Protein AF-A0A3P7DUE0-F1 (afdb_monomer)

Nearest PDB structures (foldseek):
  8j1r-assembly1_A  TM=7.535E-01  e=8.123E-04  Saccharomyces cerevisiae

Structure (mmCIF, N/CA/C/O backbone):
data_AF-A0A3P7DUE0-F1
#
_entry.id   AF-A0A3P7DUE0-F1
#
loop_
_atom_site.group_PDB
_atom_site.id
_atom_site.type_symbol
_atom_site.label_atom_id
_atom_site.label_alt_id
_atom_site.label_comp_id
_atom_site.label_asym_id
_atom_site.label_entity_id
_atom_site.label_seq_id
_atom_site.pdbx_PDB_ins_code
_atom_site.Cartn_x
_atom_site.Cartn_y
_atom_site.Cartn_z
_atom_site.occupancy
_atom_site.B_iso_or_equiv
_atom_site.auth_seq_id
_atom_site.auth_comp_id
_atom_site.auth_asym_id
_atom_site.auth_atom_id
_atom_site.pdbx_PDB_model_num
ATOM 1 N N . MET A 1 1 ? 13.911 27.994 -0.078 1.00 33.75 1 MET A N 1
ATOM 2 C CA . MET A 1 1 ? 14.351 27.547 -1.415 1.00 33.75 1 MET A CA 1
ATOM 3 C C . MET A 1 1 ? 15.022 26.194 -1.259 1.00 33.75 1 MET A C 1
ATOM 5 O O . MET A 1 1 ? 16.045 26.137 -0.591 1.00 33.75 1 MET A O 1
ATOM 9 N N . GLY A 1 2 ? 14.416 25.117 -1.766 1.00 38.22 2 GLY A N 1
ATOM 10 C CA . GLY A 1 2 ? 15.037 23.787 -1.749 1.00 38.22 2 GLY A CA 1
ATOM 11 C C . GLY A 1 2 ? 16.210 23.740 -2.726 1.00 38.22 2 GLY A C 1
ATOM 12 O O . GLY A 1 2 ? 16.145 24.374 -3.779 1.00 38.22 2 GLY A O 1
ATOM 13 N N . GLU A 1 3 ? 17.282 23.033 -2.374 1.00 36.31 3 GLU A N 1
ATOM 14 C CA . GLU A 1 3 ? 18.567 23.031 -3.096 1.00 36.31 3 GLU A CA 1
ATOM 15 C C . GLU A 1 3 ? 18.449 22.723 -4.600 1.00 36.31 3 GLU A C 1
ATOM 17 O O . GLU A 1 3 ? 19.252 23.222 -5.383 1.00 36.31 3 GLU A O 1
ATOM 22 N N . ALA A 1 4 ? 17.399 22.021 -5.037 1.00 37.59 4 ALA A N 1
ATOM 23 C CA . ALA A 1 4 ? 17.140 21.757 -6.453 1.00 37.59 4 ALA A CA 1
ATOM 24 C C . ALA A 1 4 ? 16.831 23.025 -7.284 1.00 37.59 4 ALA A C 1
ATOM 26 O O . ALA A 1 4 ? 17.179 23.095 -8.460 1.00 37.59 4 ALA A O 1
ATOM 27 N N . GLY A 1 5 ? 16.221 24.055 -6.685 1.00 30.44 5 GLY A N 1
ATOM 28 C CA . GLY A 1 5 ? 15.819 25.275 -7.399 1.00 30.44 5 GLY A CA 1
ATOM 29 C C . GLY A 1 5 ? 16.975 26.218 -7.751 1.00 30.44 5 GLY A C 1
ATOM 30 O O . GLY A 1 5 ? 16.818 27.086 -8.605 1.00 30.44 5 GLY A O 1
ATOM 31 N N . ARG A 1 6 ? 18.153 26.050 -7.132 1.00 33.41 6 ARG A N 1
ATOM 32 C CA . ARG A 1 6 ? 19.322 26.912 -7.386 1.00 33.41 6 ARG A CA 1
ATOM 33 C C . ARG A 1 6 ? 19.961 26.703 -8.760 1.00 33.41 6 ARG A C 1
ATOM 35 O O . ARG A 1 6 ? 20.725 27.558 -9.188 1.00 33.41 6 ARG A O 1
ATOM 42 N N . LEU A 1 7 ? 19.666 25.605 -9.455 1.00 40.84 7 LEU A N 1
ATOM 43 C CA . LEU A 1 7 ? 20.362 25.274 -10.702 1.00 40.84 7 LEU A CA 1
ATOM 44 C C . LEU A 1 7 ? 19.735 25.868 -11.967 1.00 40.84 7 LEU A C 1
ATOM 46 O O . LEU A 1 7 ? 20.442 25.999 -12.961 1.00 40.84 7 LEU A O 1
ATOM 50 N N . ILE A 1 8 ? 18.460 26.263 -11.951 1.00 36.09 8 ILE A N 1
ATOM 51 C CA . ILE A 1 8 ? 17.804 26.757 -13.177 1.00 36.09 8 ILE A CA 1
ATOM 52 C C . ILE A 1 8 ? 17.936 28.286 -13.325 1.00 36.09 8 ILE A C 1
ATOM 54 O O . ILE A 1 8 ? 17.913 28.798 -14.438 1.00 36.09 8 ILE A O 1
ATOM 58 N N . GLY A 1 9 ? 18.141 29.028 -12.231 1.00 29.23 9 GLY A N 1
ATOM 59 C CA . GLY A 1 9 ? 18.075 30.495 -12.259 1.00 29.23 9 GLY A CA 1
ATOM 60 C C . GLY A 1 9 ? 19.303 31.241 -12.802 1.00 29.23 9 GLY A C 1
ATOM 61 O O . GLY A 1 9 ? 19.139 32.331 -13.338 1.00 29.23 9 GLY A O 1
ATOM 62 N N . ASP A 1 10 ? 20.521 30.700 -12.682 1.00 30.95 10 ASP A N 1
ATOM 63 C CA . ASP A 1 10 ? 21.711 31.576 -12.611 1.00 30.95 10 ASP A CA 1
ATOM 64 C C . ASP A 1 10 ? 22.717 31.494 -13.771 1.00 30.95 10 ASP A C 1
ATOM 66 O O . ASP A 1 10 ? 23.828 32.018 -13.682 1.00 30.95 10 ASP A O 1
ATOM 70 N N . ARG A 1 11 ? 22.358 30.900 -14.915 1.00 34.34 11 ARG A N 1
ATOM 71 C CA . ARG A 1 11 ? 23.182 31.022 -16.134 1.00 34.34 11 ARG A CA 1
ATOM 72 C C . ARG A 1 11 ? 22.415 31.702 -17.252 1.00 34.34 11 ARG A C 1
ATOM 74 O O . ARG A 1 11 ? 21.994 31.084 -18.222 1.00 34.34 11 ARG A O 1
ATOM 81 N N . GLY A 1 12 ? 22.286 33.016 -17.080 1.00 27.75 12 GLY A N 1
ATOM 82 C CA . GLY A 1 12 ? 21.836 33.948 -18.100 1.00 27.75 12 GLY A CA 1
ATOM 83 C C . GLY A 1 12 ? 22.532 33.706 -19.440 1.00 27.75 12 GLY A C 1
ATOM 84 O O . GLY A 1 12 ? 23.760 33.662 -19.544 1.00 27.75 12 GLY A O 1
ATOM 85 N N . LEU A 1 13 ? 21.689 33.554 -20.454 1.00 29.81 13 LEU A N 1
ATOM 86 C CA . LEU A 1 13 ? 21.982 33.450 -21.874 1.00 29.81 13 LEU A CA 1
ATOM 87 C C . LEU A 1 13 ? 22.810 34.657 -22.335 1.00 29.81 13 LEU A C 1
ATOM 89 O O . LEU A 1 13 ? 22.270 35.673 -22.769 1.00 29.81 13 LEU A O 1
ATOM 93 N N . ARG A 1 14 ? 24.138 34.579 -22.249 1.00 26.20 14 ARG A N 1
ATOM 94 C CA . ARG A 1 14 ? 25.005 35.569 -22.892 1.00 26.20 14 ARG A CA 1
ATOM 95 C C . ARG A 1 14 ? 25.252 35.125 -24.331 1.00 26.20 14 ARG A C 1
ATOM 97 O O . ARG A 1 14 ? 26.209 34.416 -24.625 1.00 26.20 14 ARG A O 1
ATOM 104 N N . ALA A 1 15 ? 24.333 35.514 -25.210 1.00 25.45 15 ALA A N 1
ATOM 105 C CA . ALA A 1 15 ? 24.471 35.378 -26.653 1.00 25.45 15 ALA A CA 1
ATOM 106 C C . ALA A 1 15 ? 25.638 36.256 -27.133 1.00 25.45 15 ALA A C 1
ATOM 108 O O . ALA A 1 15 ? 25.499 37.470 -27.258 1.00 25.45 15 ALA A O 1
ATOM 109 N N . SER A 1 16 ? 26.799 35.648 -27.371 1.00 28.19 16 SER A N 1
ATOM 110 C CA . SER A 1 16 ? 27.904 36.306 -28.068 1.00 28.19 16 SER A CA 1
ATOM 111 C C . SER A 1 16 ? 27.926 35.851 -29.519 1.00 28.19 16 SER A C 1
ATOM 113 O O . SER A 1 16 ? 28.087 3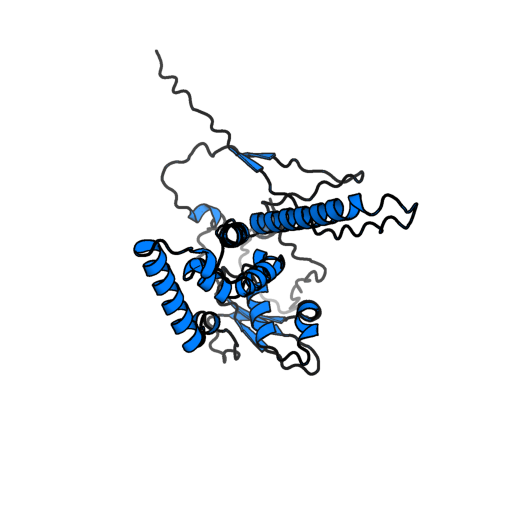4.675 -29.835 1.00 28.19 16 SER A O 1
ATOM 115 N N . THR A 1 17 ? 27.740 36.837 -30.381 1.00 24.73 17 THR A N 1
ATOM 116 C CA . THR A 1 17 ? 27.847 36.818 -31.834 1.00 24.73 17 THR A CA 1
ATOM 117 C C . THR A 1 17 ? 29.173 36.231 -32.332 1.00 24.73 17 THR A C 1
ATOM 119 O O . THR A 1 17 ? 30.245 36.587 -31.844 1.00 24.73 17 THR A O 1
ATOM 122 N N . SER A 1 18 ? 29.075 35.381 -33.356 1.00 24.58 18 SER A N 1
ATOM 123 C CA . SER A 1 18 ? 30.108 34.994 -34.338 1.00 24.58 18 SER A CA 1
ATOM 124 C C . SER A 1 18 ? 30.883 36.211 -34.898 1.00 24.58 18 SER A C 1
ATOM 126 O O . SER A 1 18 ? 30.394 37.327 -34.716 1.00 24.58 18 SER A O 1
ATOM 128 N N . PRO A 1 19 ? 31.983 36.081 -35.685 1.00 31.56 19 PRO A N 1
ATOM 129 C CA . PRO A 1 19 ? 32.617 34.875 -36.251 1.00 31.56 19 PRO A CA 1
ATOM 130 C C . PRO A 1 19 ? 34.169 34.861 -36.160 1.00 31.56 19 PRO A C 1
ATOM 132 O O . PRO A 1 19 ? 34.797 35.912 -36.174 1.00 31.56 19 PRO A O 1
ATOM 135 N N . SER A 1 20 ? 34.818 33.686 -36.157 1.00 28.28 20 SER A N 1
ATOM 136 C CA . SER A 1 20 ? 36.116 33.425 -36.839 1.00 28.28 20 SER A CA 1
ATOM 137 C C . SER A 1 20 ? 36.757 32.093 -36.413 1.00 28.28 20 SER A C 1
ATOM 139 O O . SER A 1 20 ? 37.257 31.918 -35.312 1.00 28.28 20 SER A O 1
ATOM 141 N N . ASN A 1 21 ? 36.722 31.138 -37.340 1.00 25.67 21 ASN A N 1
ATOM 142 C CA . ASN A 1 21 ? 37.854 30.332 -37.798 1.00 25.67 21 ASN A CA 1
ATOM 143 C C . ASN A 1 21 ? 39.040 30.113 -36.825 1.00 25.67 21 ASN A C 1
ATOM 145 O O . ASN A 1 21 ? 40.023 30.844 -36.890 1.00 25.67 21 ASN A O 1
ATOM 149 N N . ASN A 1 22 ? 39.031 29.032 -36.035 1.00 29.84 22 ASN A N 1
ATOM 150 C CA . ASN A 1 22 ? 40.225 28.187 -35.934 1.00 29.84 22 ASN A CA 1
ATOM 151 C C . ASN A 1 22 ? 39.934 26.803 -35.346 1.00 29.84 22 ASN A C 1
ATOM 153 O O . ASN A 1 22 ? 39.295 26.640 -34.310 1.00 29.84 22 ASN A O 1
ATOM 157 N N . LYS A 1 23 ? 40.447 25.796 -36.047 1.00 28.09 23 LYS A N 1
ATOM 158 C CA . LYS A 1 23 ? 40.518 24.400 -35.627 1.00 28.09 23 LYS A CA 1
ATOM 159 C C . LYS A 1 23 ? 41.489 24.299 -34.448 1.00 28.09 23 LYS A C 1
ATOM 161 O O . LYS A 1 23 ? 42.655 24.598 -34.654 1.00 28.09 23 LYS A O 1
ATOM 166 N N . GLN A 1 24 ? 41.039 23.843 -33.280 1.00 31.14 24 GLN A N 1
ATOM 167 C CA . GLN A 1 24 ? 41.741 22.917 -32.367 1.00 31.14 24 GLN A CA 1
ATOM 168 C C . GLN A 1 24 ? 41.043 22.883 -30.996 1.00 31.14 24 GLN A C 1
ATOM 170 O O . GLN A 1 24 ? 40.519 23.882 -30.525 1.00 31.14 24 GLN A O 1
ATOM 175 N N . ASN A 1 25 ? 41.059 21.702 -30.376 1.00 29.08 25 ASN A N 1
ATOM 176 C CA . ASN A 1 25 ? 40.473 21.342 -29.082 1.00 29.08 25 ASN A CA 1
ATOM 177 C C . ASN A 1 25 ? 38.942 21.260 -29.000 1.00 29.08 25 ASN A C 1
ATOM 179 O O . ASN A 1 25 ? 38.261 22.118 -28.448 1.00 29.08 25 ASN A O 1
ATOM 183 N N . ARG A 1 26 ? 38.424 20.077 -29.369 1.00 36.66 26 ARG A N 1
ATOM 184 C CA . ARG A 1 26 ? 37.282 19.457 -28.674 1.00 36.66 26 ARG A CA 1
ATOM 185 C C . ARG A 1 26 ? 37.689 19.138 -27.226 1.00 36.66 26 ARG A C 1
ATOM 187 O O . ARG A 1 26 ? 37.791 17.981 -26.838 1.00 36.66 26 ARG A O 1
ATOM 194 N N . GLY A 1 27 ? 37.947 20.169 -26.427 1.00 33.62 27 GLY A N 1
ATOM 195 C CA . GLY A 1 27 ? 37.876 20.073 -24.977 1.00 33.62 27 GLY A CA 1
ATOM 196 C C . GLY A 1 27 ? 36.401 20.012 -24.625 1.00 33.62 27 GLY A C 1
ATOM 197 O O . GLY A 1 27 ? 35.811 21.026 -24.263 1.00 33.62 27 GLY A O 1
ATOM 198 N N . GLY A 1 28 ? 35.777 18.851 -24.841 1.00 40.31 28 GLY A N 1
ATOM 199 C CA . GLY A 1 28 ? 34.466 18.592 -24.273 1.00 40.31 28 GLY A CA 1
ATOM 200 C C . GLY A 1 28 ? 34.618 18.819 -22.782 1.00 40.31 28 GLY A C 1
ATOM 201 O O . GLY A 1 28 ? 35.413 18.132 -22.145 1.00 40.31 28 GLY A O 1
ATOM 202 N N . VAL A 1 29 ? 33.943 19.839 -22.257 1.00 52.03 29 VAL A N 1
ATOM 203 C CA . VAL A 1 29 ? 33.783 20.026 -20.821 1.00 52.03 29 VAL A CA 1
ATOM 204 C C . VAL A 1 29 ? 33.100 18.751 -20.356 1.00 52.03 29 VAL A C 1
ATOM 206 O O . VAL A 1 29 ? 31.886 18.609 -20.489 1.00 52.03 29 VAL A O 1
ATOM 209 N N . SER A 1 30 ? 33.905 17.774 -19.937 1.00 49.97 30 SER A N 1
ATOM 210 C CA . SER A 1 30 ? 33.431 16.582 -19.266 1.00 49.97 30 SER A CA 1
ATOM 211 C C . SER A 1 30 ? 32.763 17.125 -18.030 1.00 49.97 30 SER A C 1
ATOM 213 O O . SER A 1 30 ? 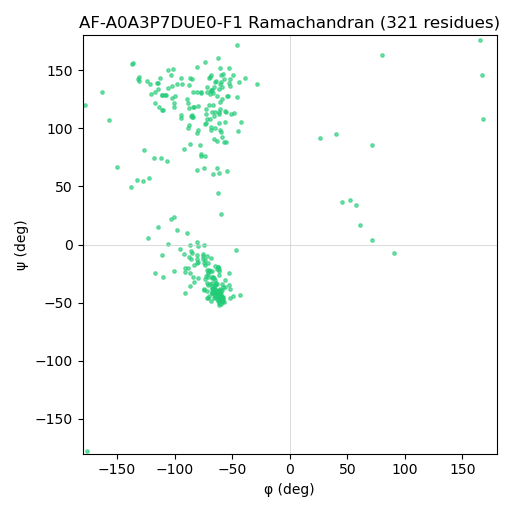33.420 17.574 -17.097 1.00 49.97 30 SER A O 1
ATOM 215 N N . ARG A 1 31 ? 31.444 17.237 -18.098 1.00 58.88 31 ARG A N 1
ATOM 216 C CA . ARG A 1 31 ? 30.610 17.587 -16.971 1.00 58.88 31 ARG A CA 1
ATOM 217 C C . ARG A 1 31 ? 30.875 16.481 -15.960 1.00 58.88 31 ARG A C 1
ATOM 219 O O . ARG A 1 31 ? 30.372 15.380 -16.138 1.00 58.88 31 ARG A O 1
ATOM 226 N N . ASN A 1 32 ? 31.770 16.737 -15.006 1.00 55.62 32 ASN A N 1
ATOM 227 C CA . ASN A 1 32 ? 32.039 15.836 -13.900 1.00 55.62 32 ASN A CA 1
ATOM 228 C C . ASN A 1 32 ? 30.696 15.607 -13.214 1.00 55.62 32 ASN A C 1
ATOM 230 O O . ASN A 1 32 ? 30.135 16.522 -12.611 1.00 55.62 32 ASN A O 1
ATOM 234 N N . TRP A 1 33 ? 30.132 14.425 -13.425 1.00 59.03 33 TRP A N 1
ATOM 235 C CA . TRP A 1 33 ? 29.015 13.959 -12.634 1.00 59.03 33 TRP A CA 1
ATOM 236 C C . TRP A 1 33 ? 29.578 13.685 -11.245 1.00 59.03 33 TRP A C 1
ATOM 238 O O . TRP A 1 33 ? 30.654 13.104 -11.112 1.00 59.03 33 TRP A O 1
ATOM 248 N N . ASP A 1 34 ? 28.917 14.225 -10.232 1.00 64.12 34 ASP A N 1
ATOM 249 C CA . ASP A 1 34 ? 29.260 13.924 -8.853 1.00 64.12 34 ASP A CA 1
ATOM 250 C C . ASP A 1 34 ? 28.614 12.580 -8.511 1.00 64.12 34 ASP A C 1
ATOM 252 O O . ASP A 1 34 ? 27.420 12.524 -8.215 1.00 64.12 34 ASP A O 1
ATOM 256 N N . ASP A 1 35 ? 29.386 11.498 -8.634 1.00 61.75 35 ASP A N 1
ATOM 257 C CA . ASP A 1 35 ? 28.933 10.134 -8.325 1.00 61.75 35 ASP A CA 1
ATOM 258 C C . ASP A 1 35 ? 28.550 9.980 -6.838 1.00 61.75 35 ASP A C 1
ATOM 260 O O . ASP A 1 35 ? 27.789 9.081 -6.484 1.00 61.75 35 ASP A O 1
ATOM 264 N N . GLU A 1 36 ? 29.017 10.886 -5.967 1.00 62.00 36 GLU A N 1
ATOM 265 C CA . GLU A 1 36 ? 28.672 10.930 -4.540 1.00 62.00 36 GLU A CA 1
ATOM 266 C C . GLU A 1 36 ? 27.365 11.708 -4.273 1.00 62.00 36 GLU A C 1
ATOM 268 O O . GLU A 1 36 ? 26.876 11.750 -3.136 1.00 62.00 36 GLU A O 1
ATOM 273 N N . PHE A 1 37 ? 26.755 12.331 -5.291 1.00 68.38 37 PHE A N 1
ATOM 274 C CA . PHE A 1 37 ? 25.542 13.122 -5.100 1.00 68.38 37 PHE A CA 1
ATOM 275 C C . PHE A 1 37 ? 24.312 12.235 -4.864 1.00 68.38 37 PHE A C 1
ATOM 277 O O . PHE A 1 37 ? 23.707 11.679 -5.783 1.00 68.38 37 PHE A O 1
ATOM 284 N N . VAL A 1 38 ? 23.874 12.158 -3.607 1.00 60.50 38 VAL A N 1
ATOM 285 C CA . VAL A 1 38 ? 22.655 11.436 -3.226 1.00 60.50 38 VAL A CA 1
ATOM 286 C C . VAL A 1 38 ? 21.427 12.332 -3.402 1.00 60.50 38 VAL A C 1
ATOM 288 O O . VAL A 1 38 ? 21.174 13.234 -2.599 1.00 60.50 38 VAL A O 1
ATOM 291 N N . LEU A 1 39 ? 20.597 12.026 -4.402 1.00 61.91 39 LEU A N 1
ATOM 292 C CA . LEU A 1 39 ? 19.254 12.596 -4.545 1.00 61.91 39 LEU A CA 1
ATOM 293 C C . LEU A 1 39 ? 18.355 12.126 -3.390 1.00 61.91 39 LEU A C 1
ATOM 295 O O . LEU A 1 39 ? 17.698 11.089 -3.464 1.00 61.91 39 LEU A O 1
ATOM 299 N N . LYS A 1 40 ? 18.311 12.895 -2.300 1.00 63.72 40 LYS A N 1
ATOM 300 C CA . LYS A 1 40 ? 17.359 12.663 -1.206 1.00 63.72 40 LYS A CA 1
ATOM 301 C C . LYS A 1 40 ? 16.061 13.400 -1.505 1.00 63.72 40 LYS A C 1
ATOM 303 O O . LYS A 1 40 ? 16.039 14.628 -1.567 1.00 63.72 40 LYS A O 1
ATOM 308 N N . HIS A 1 41 ? 14.968 12.657 -1.656 1.00 63.09 41 HIS A N 1
ATOM 309 C CA . HIS A 1 41 ? 13.646 13.262 -1.752 1.00 63.09 41 HIS A CA 1
ATOM 310 C C . HIS A 1 41 ? 13.297 13.941 -0.418 1.00 63.09 41 HIS A C 1
ATOM 312 O O . HIS A 1 41 ? 13.108 13.276 0.601 1.00 63.09 41 HIS A O 1
ATOM 318 N N . GLN A 1 42 ? 13.248 15.273 -0.414 1.00 67.06 42 GLN A N 1
ATOM 319 C CA . GLN A 1 42 ? 12.785 16.044 0.736 1.00 67.06 42 GLN A CA 1
ATOM 320 C C . GLN A 1 42 ? 11.258 16.112 0.691 1.00 67.06 42 GLN A C 1
ATOM 322 O O . GLN A 1 42 ? 10.690 16.664 -0.246 1.00 67.06 42 GLN A O 1
ATOM 327 N N . LEU A 1 43 ? 10.596 15.562 1.710 1.00 70.75 43 LEU A N 1
ATOM 328 C CA . LEU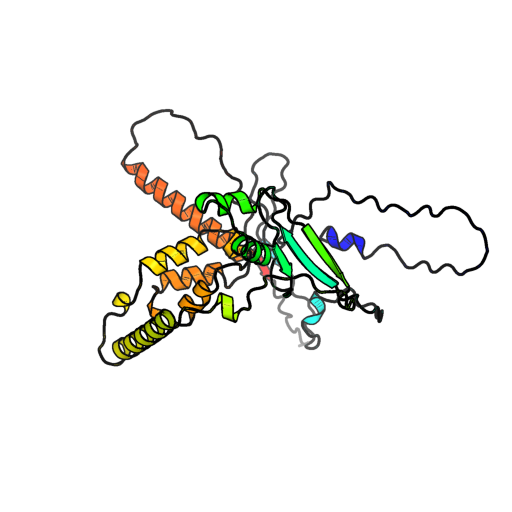 A 1 43 ? 9.147 15.660 1.879 1.00 70.75 43 LEU A CA 1
ATOM 329 C C . LEU A 1 43 ? 8.839 16.939 2.671 1.00 70.75 43 LEU A C 1
ATOM 331 O O . LEU A 1 43 ? 8.958 16.913 3.894 1.00 70.75 43 LEU A O 1
ATOM 335 N N . PRO A 1 44 ? 8.422 18.056 2.040 1.00 73.88 44 PRO A N 1
ATOM 336 C CA . PRO A 1 44 ? 8.262 19.343 2.732 1.00 73.88 44 PRO A CA 1
ATOM 337 C C . PRO A 1 44 ? 7.209 19.308 3.852 1.00 73.88 44 PRO A C 1
ATOM 339 O O . PRO A 1 44 ? 7.216 20.151 4.748 1.00 73.88 44 PRO A O 1
ATOM 342 N N . ALA A 1 45 ? 6.309 18.321 3.812 1.00 81.31 45 ALA A N 1
ATOM 343 C CA . ALA A 1 45 ? 5.288 18.086 4.826 1.00 81.31 45 ALA A CA 1
ATOM 344 C C . ALA A 1 45 ? 5.801 17.334 6.070 1.00 81.31 45 ALA A C 1
ATOM 346 O O . ALA A 1 45 ? 5.080 17.269 7.068 1.00 81.31 45 ALA A O 1
ATOM 347 N N . LEU A 1 46 ? 7.001 16.743 6.024 1.00 79.56 46 LEU A N 1
ATOM 348 C CA . LEU A 1 46 ? 7.610 16.045 7.154 1.00 79.56 46 LEU A CA 1
ATOM 349 C C . LEU A 1 46 ? 8.759 16.869 7.729 1.00 79.56 46 LEU A C 1
ATOM 351 O O . LEU A 1 46 ? 9.679 17.276 7.026 1.00 79.56 46 LEU A O 1
ATOM 355 N N . ILE A 1 47 ? 8.718 17.075 9.039 1.00 80.81 47 ILE A N 1
ATOM 356 C CA . ILE A 1 47 ? 9.806 17.677 9.803 1.00 80.81 47 ILE A CA 1
ATOM 357 C C . ILE A 1 47 ? 10.609 16.538 10.439 1.00 80.81 47 ILE A C 1
ATOM 359 O O . ILE A 1 47 ? 9.988 15.600 10.952 1.00 80.81 47 ILE A O 1
ATOM 363 N N . PRO A 1 48 ? 11.955 16.592 10.442 1.00 75.56 48 PRO A N 1
ATOM 364 C CA . PRO A 1 48 ? 12.778 15.597 11.120 1.00 75.56 48 PRO A CA 1
ATOM 365 C C . PRO A 1 48 ? 12.318 15.340 12.557 1.00 75.56 48 PRO A C 1
ATOM 367 O O . PRO A 1 48 ? 11.824 16.239 13.246 1.00 75.56 48 PRO A O 1
ATOM 370 N N . ALA A 1 49 ? 12.465 14.096 13.014 1.00 76.19 49 ALA A N 1
ATOM 371 C CA . ALA A 1 49 ? 12.189 13.771 14.404 1.00 76.19 49 ALA A CA 1
ATOM 372 C C . ALA A 1 49 ? 13.069 14.626 15.333 1.00 76.19 49 ALA A C 1
ATOM 374 O O . ALA A 1 49 ? 14.202 14.966 14.999 1.00 76.19 49 ALA A O 1
ATOM 375 N N . PHE A 1 50 ? 12.528 14.975 16.503 1.00 79.62 50 PHE A N 1
ATOM 376 C CA . PHE A 1 50 ? 13.282 15.709 17.515 1.00 79.62 50 PHE A CA 1
ATOM 377 C C . PHE A 1 50 ? 14.523 14.910 17.921 1.00 79.62 50 PHE A C 1
ATOM 379 O O . PHE A 1 50 ? 14.389 13.764 18.356 1.00 79.62 50 PHE A O 1
ATOM 386 N N . ASP A 1 51 ? 15.695 15.529 17.812 1.00 76.50 51 ASP A N 1
ATOM 387 C CA . ASP A 1 51 ? 16.970 14.946 18.213 1.00 76.50 51 ASP A CA 1
ATOM 388 C C . ASP A 1 51 ? 17.482 15.677 19.467 1.00 76.50 51 ASP A C 1
ATOM 390 O O . ASP A 1 51 ? 17.745 16.884 19.408 1.00 76.50 51 ASP A O 1
ATOM 394 N N . PRO A 1 52 ? 17.606 14.989 20.618 1.00 78.69 52 PRO A N 1
ATOM 395 C CA . PRO A 1 52 ? 18.075 15.597 21.860 1.00 78.69 52 PRO A CA 1
ATOM 396 C C . PRO A 1 52 ? 19.590 15.855 21.890 1.00 78.69 52 PRO A C 1
ATOM 398 O O . PRO A 1 52 ? 20.073 16.465 22.845 1.00 78.69 52 PRO A O 1
ATOM 401 N N . ARG A 1 53 ? 20.367 15.378 20.905 1.00 79.31 53 ARG A N 1
ATOM 402 C CA . ARG A 1 53 ? 21.830 15.522 20.917 1.00 79.31 53 ARG A CA 1
ATOM 403 C C . ARG A 1 53 ? 22.248 16.992 20.730 1.00 79.31 53 ARG A C 1
ATOM 405 O O . ARG A 1 53 ? 21.760 17.655 19.811 1.00 79.31 53 ARG A O 1
ATOM 412 N N . PRO A 1 54 ? 23.175 17.515 21.556 1.00 83.50 54 PRO A N 1
ATOM 413 C CA . PRO A 1 54 ? 23.629 18.899 21.454 1.00 83.50 54 PRO A CA 1
ATOM 414 C C . PRO A 1 54 ? 24.247 19.183 20.076 1.00 83.50 54 PRO A C 1
ATOM 416 O O . PRO A 1 54 ? 24.959 18.352 19.518 1.00 83.50 54 PRO A O 1
ATOM 419 N N . GLY A 1 55 ? 23.956 20.363 19.521 1.00 79.12 55 GLY A N 1
ATOM 420 C CA . GLY A 1 55 ? 24.391 20.777 18.180 1.00 79.12 55 GLY A CA 1
ATOM 421 C C . GLY A 1 55 ? 23.411 20.436 17.051 1.00 79.12 55 GLY A C 1
ATOM 422 O O . GLY A 1 55 ? 23.592 20.907 15.930 1.00 79.12 55 GLY A O 1
ATOM 423 N N . ARG A 1 56 ? 22.343 19.675 17.324 1.00 77.94 56 ARG A N 1
ATOM 424 C CA . ARG A 1 56 ? 21.237 19.483 16.378 1.00 77.94 56 ARG A CA 1
ATOM 425 C C . ARG A 1 56 ? 20.178 20.568 16.567 1.00 77.94 56 ARG A C 1
ATOM 427 O O . ARG A 1 56 ? 19.659 20.769 17.662 1.00 77.94 56 ARG A O 1
ATOM 434 N N . THR A 1 57 ? 19.846 21.272 15.489 1.00 74.94 57 THR A N 1
ATOM 435 C CA . THR A 1 57 ? 18.751 22.248 15.484 1.00 74.94 57 THR A CA 1
ATOM 436 C C . THR A 1 57 ? 17.418 21.520 15.344 1.00 74.94 57 THR A C 1
ATOM 438 O O . THR A 1 57 ? 17.173 20.851 14.343 1.00 74.94 57 THR A O 1
ATOM 441 N N . ASN A 1 58 ? 16.549 21.668 16.342 1.00 81.06 58 ASN A N 1
ATOM 442 C CA . ASN A 1 58 ? 15.184 21.156 16.298 1.00 81.06 58 ASN A CA 1
ATOM 443 C C . ASN A 1 58 ? 14.254 22.185 15.644 1.00 81.06 58 ASN A C 1
ATOM 445 O O . ASN A 1 58 ? 14.349 23.381 15.917 1.00 81.06 58 ASN A O 1
ATOM 449 N N . VAL A 1 59 ? 13.356 21.717 14.777 1.00 79.69 59 VAL A N 1
ATOM 450 C CA . VAL A 1 59 ? 12.423 22.565 14.024 1.00 79.69 59 VAL A CA 1
ATOM 451 C C . VAL A 1 59 ? 11.038 22.501 14.668 1.00 79.69 59 VAL A C 1
ATOM 453 O O . VAL A 1 59 ? 10.565 21.425 15.042 1.00 79.69 59 VAL A O 1
ATOM 456 N N . ASN A 1 60 ? 10.375 23.652 14.798 1.00 79.19 60 ASN A N 1
ATOM 457 C CA . ASN A 1 60 ? 9.020 23.724 15.344 1.00 79.19 60 ASN A CA 1
ATOM 458 C C . ASN A 1 60 ? 8.015 23.029 14.419 1.00 79.19 60 ASN A C 1
ATOM 460 O O . ASN A 1 60 ? 8.024 23.238 13.210 1.00 79.19 60 ASN A O 1
ATOM 464 N N . GLN A 1 61 ? 7.110 22.237 15.002 1.00 80.62 61 GLN A N 1
ATOM 465 C CA . GLN A 1 61 ? 6.107 21.486 14.239 1.00 80.62 61 GLN A CA 1
ATOM 466 C C . GLN A 1 61 ? 5.066 22.388 13.558 1.00 80.62 61 GLN A C 1
ATOM 468 O O . GLN A 1 61 ? 4.480 21.998 12.551 1.00 80.62 61 GLN A O 1
ATOM 473 N N . ILE A 1 62 ? 4.812 23.566 14.129 1.00 81.12 62 ILE A N 1
ATOM 474 C CA . ILE A 1 62 ? 3.794 24.509 13.669 1.00 81.12 62 ILE A CA 1
ATOM 475 C C . ILE A 1 62 ? 4.483 25.636 12.898 1.00 81.12 62 ILE A C 1
ATOM 477 O O . ILE A 1 62 ? 5.381 26.282 13.440 1.00 81.12 62 ILE A O 1
ATOM 481 N N . GLN A 1 63 ? 4.038 25.881 11.667 1.00 77.88 63 GLN A N 1
ATOM 482 C CA . GLN A 1 63 ? 4.391 27.065 10.888 1.00 77.88 63 GLN A CA 1
ATOM 483 C C . GLN A 1 63 ? 3.129 27.881 10.602 1.00 77.88 63 GLN A C 1
ATOM 485 O O . GLN A 1 63 ? 2.120 27.338 10.147 1.00 77.88 63 GLN A O 1
ATOM 490 N N . ASP A 1 64 ? 3.200 29.182 10.861 1.00 76.88 64 ASP A N 1
ATOM 491 C CA . ASP A 1 64 ? 2.161 30.116 10.444 1.00 76.88 64 ASP A CA 1
ATOM 492 C C . ASP A 1 64 ? 2.327 30.400 8.944 1.00 76.88 64 ASP A C 1
ATOM 494 O O . ASP A 1 64 ? 3.437 30.658 8.472 1.00 76.88 64 ASP A O 1
ATOM 498 N N . VAL A 1 65 ? 1.228 30.301 8.203 1.00 73.62 65 VAL A N 1
ATOM 499 C CA . VAL A 1 65 ? 1.151 30.613 6.775 1.00 73.62 65 VAL A CA 1
ATOM 500 C C . VAL A 1 65 ? 0.179 31.773 6.624 1.00 73.62 65 VAL A C 1
ATOM 502 O O . VAL A 1 65 ? -0.979 31.675 7.035 1.00 73.62 65 VAL A O 1
ATOM 505 N N . ASP A 1 66 ? 0.648 32.872 6.049 1.00 76.50 66 ASP A N 1
ATOM 506 C CA . ASP A 1 66 ? -0.216 33.995 5.709 1.00 76.50 66 ASP A CA 1
ATOM 507 C C . ASP A 1 66 ? -0.923 33.684 4.385 1.00 76.50 66 ASP A C 1
ATOM 509 O O . ASP A 1 66 ? -0.302 33.223 3.422 1.00 76.50 66 ASP A O 1
ATOM 513 N N . LEU A 1 67 ? -2.243 33.877 4.354 1.00 66.19 67 LEU A N 1
ATOM 514 C CA . LEU A 1 67 ? -3.008 33.740 3.120 1.00 66.19 67 LEU A CA 1
ATOM 515 C C . LEU A 1 67 ? -2.590 34.884 2.176 1.00 66.19 67 LEU A C 1
ATOM 517 O O . LEU A 1 67 ? -2.537 36.025 2.638 1.00 66.19 67 LEU A O 1
ATOM 521 N N . PRO A 1 68 ? -2.293 34.627 0.888 1.00 70.19 68 PRO A N 1
ATOM 522 C CA . PRO A 1 68 ? -2.036 35.699 -0.068 1.00 70.19 68 PRO A CA 1
ATOM 523 C C . PRO A 1 68 ? -3.212 36.683 -0.063 1.00 70.19 68 PRO A C 1
ATOM 525 O O . PRO A 1 68 ? -4.357 36.251 -0.194 1.00 70.19 68 PRO A O 1
ATOM 528 N N . GLU A 1 69 ? -2.946 37.982 0.103 1.00 64.88 69 GLU A N 1
ATOM 529 C CA . GLU A 1 69 ? -4.010 38.999 0.201 1.00 64.88 69 GLU A CA 1
ATOM 530 C C . GLU A 1 69 ? -4.819 39.137 -1.104 1.00 64.88 69 GLU A C 1
ATOM 532 O O . GLU A 1 69 ? -5.971 39.559 -1.068 1.00 64.88 69 GLU A O 1
ATOM 537 N N . ASP A 1 70 ? -4.282 38.663 -2.233 1.00 52.41 70 ASP A N 1
ATOM 538 C CA . ASP A 1 70 ? -4.929 38.715 -3.543 1.00 52.41 70 ASP A CA 1
ATOM 539 C C . ASP A 1 70 ? -5.331 37.323 -4.050 1.00 52.41 70 ASP A C 1
ATOM 541 O O . ASP A 1 70 ? -4.754 36.792 -5.002 1.00 52.41 70 ASP A O 1
ATOM 545 N N . ILE A 1 71 ? -6.394 36.740 -3.490 1.00 50.47 71 ILE A N 1
ATOM 546 C CA . ILE A 1 71 ? -7.196 35.769 -4.252 1.00 50.47 71 ILE A CA 1
ATOM 547 C C . ILE A 1 71 ? -8.142 36.581 -5.146 1.00 50.47 71 ILE A C 1
ATOM 549 O O . ILE A 1 71 ? -9.357 36.573 -4.985 1.00 50.47 71 ILE A O 1
ATOM 553 N N . SER A 1 72 ? -7.576 37.347 -6.082 1.00 46.09 72 SER A N 1
ATOM 554 C CA . SER A 1 72 ? -8.353 37.812 -7.230 1.00 46.09 72 SER A CA 1
ATOM 555 C C . SER A 1 72 ? -8.815 36.554 -7.971 1.00 46.09 72 SER A C 1
ATOM 557 O O . SER A 1 72 ? -7.971 35.730 -8.322 1.00 46.09 72 SER A O 1
ATOM 559 N N . GLU A 1 73 ? -10.127 36.378 -8.159 1.00 45.91 73 GLU A N 1
ATOM 560 C CA . GLU A 1 73 ? -10.843 35.173 -8.641 1.00 45.91 73 GLU A CA 1
ATOM 561 C C . GLU A 1 73 ? -10.457 34.651 -10.048 1.00 45.91 73 GLU A C 1
ATOM 563 O O . GLU A 1 73 ? -11.235 33.997 -10.738 1.00 45.91 73 GLU A O 1
ATOM 568 N N . SER A 1 74 ? -9.243 34.895 -10.523 1.00 38.72 74 SER A N 1
ATOM 569 C CA . SER A 1 74 ? -8.849 34.595 -11.890 1.00 38.72 74 SER A CA 1
ATOM 570 C C . SER A 1 74 ? -7.368 34.260 -12.006 1.00 38.72 74 SER A C 1
ATOM 572 O O . SER A 1 74 ? -6.618 34.972 -12.671 1.00 38.72 74 SER A O 1
ATOM 574 N N . ARG A 1 75 ? -6.933 33.132 -11.432 1.00 39.44 75 ARG A N 1
ATOM 575 C CA . ARG A 1 75 ? -5.859 32.352 -12.063 1.00 39.44 75 ARG A CA 1
ATOM 576 C C . ARG A 1 75 ? -5.890 30.895 -11.625 1.00 39.44 75 ARG A C 1
ATOM 578 O O . ARG A 1 75 ? -5.547 30.551 -10.504 1.00 39.44 75 ARG A O 1
ATOM 585 N N . SER A 1 76 ? -6.315 30.072 -12.574 1.00 41.25 76 SER A N 1
ATOM 586 C CA . SER A 1 76 ? -6.211 28.620 -12.616 1.00 41.25 76 SER A CA 1
ATOM 587 C C . SER A 1 76 ? -4.998 28.070 -11.848 1.00 41.25 76 SER A C 1
ATOM 589 O O . SER A 1 76 ? -3.881 28.577 -11.976 1.00 41.25 76 SER A O 1
ATOM 591 N N . GLU A 1 77 ? -5.243 26.986 -11.117 1.00 43.75 77 GLU A N 1
ATOM 592 C CA . GLU A 1 77 ? -4.362 26.132 -10.298 1.00 43.75 77 GLU A CA 1
ATOM 593 C C . GLU A 1 77 ? -3.027 25.713 -10.965 1.00 43.75 77 GLU A C 1
ATOM 595 O O . GLU A 1 77 ? -2.142 25.146 -10.331 1.00 43.75 77 GLU A O 1
ATOM 600 N N . ALA A 1 78 ? -2.819 26.065 -12.234 1.00 39.38 78 ALA A N 1
ATOM 601 C CA . ALA A 1 78 ? -1.589 25.855 -12.989 1.00 39.38 78 ALA A CA 1
ATOM 602 C C . ALA A 1 78 ? -0.382 26.695 -12.511 1.00 39.38 78 ALA A C 1
ATOM 604 O O . ALA A 1 78 ? 0.747 26.433 -12.930 1.00 39.38 78 ALA A O 1
ATOM 605 N N . ALA A 1 79 ? -0.561 27.697 -11.640 1.00 38.34 79 ALA A N 1
ATOM 606 C CA . ALA A 1 79 ? 0.553 28.556 -11.224 1.00 38.34 79 ALA A CA 1
ATOM 607 C C . ALA A 1 79 ? 1.580 27.854 -10.312 1.00 38.34 79 ALA A C 1
ATOM 609 O O . ALA A 1 79 ? 2.753 28.227 -10.342 1.00 38.34 79 ALA A O 1
ATOM 610 N N . PHE A 1 80 ? 1.204 26.803 -9.570 1.00 37.88 80 PHE A N 1
ATOM 611 C CA . PHE A 1 80 ? 2.179 26.059 -8.757 1.00 37.88 80 PHE A CA 1
ATOM 612 C C . PHE A 1 80 ? 3.120 25.168 -9.579 1.00 37.88 80 PHE A C 1
ATOM 614 O O . PHE A 1 80 ? 4.161 24.762 -9.068 1.00 37.88 80 PHE A O 1
ATOM 621 N N . LEU A 1 81 ? 2.822 24.928 -10.860 1.0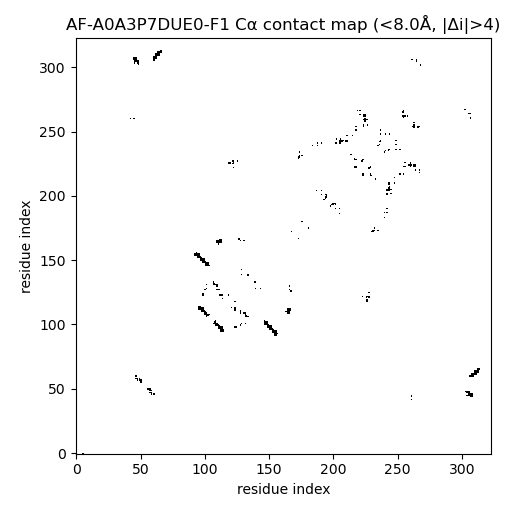0 41.50 81 LEU A N 1
ATOM 622 C CA . LEU A 1 81 ? 3.709 24.189 -11.764 1.00 41.50 81 LEU A CA 1
ATOM 623 C C . LEU A 1 81 ? 4.436 25.075 -12.785 1.00 41.50 81 LEU A C 1
ATOM 625 O O . LEU A 1 81 ? 5.227 24.562 -13.567 1.00 41.50 81 LEU A O 1
ATOM 629 N N . SER A 1 82 ? 4.231 26.396 -12.781 1.00 40.50 82 SER A N 1
ATOM 630 C CA . SER A 1 82 ? 4.678 27.238 -13.898 1.00 40.50 82 SER A CA 1
ATOM 631 C C . SER A 1 82 ? 5.312 28.564 -13.470 1.00 40.50 82 SER A C 1
ATOM 633 O O . SER A 1 82 ? 4.989 29.620 -14.009 1.00 40.50 82 SER A O 1
ATOM 635 N N . ALA A 1 83 ? 6.264 28.526 -12.533 1.00 37.38 83 ALA A N 1
ATOM 636 C CA . ALA A 1 83 ? 7.162 29.665 -12.291 1.00 37.38 83 ALA A CA 1
ATOM 637 C C . ALA A 1 83 ? 8.325 29.755 -13.310 1.00 37.38 83 ALA A C 1
ATOM 639 O O . ALA A 1 83 ? 9.106 30.701 -13.271 1.00 37.38 83 ALA A O 1
ATOM 640 N N . CYS A 1 84 ? 8.425 28.815 -14.257 1.00 34.44 84 CYS A N 1
ATOM 641 C CA . CYS A 1 84 ? 9.393 28.850 -15.357 1.00 34.44 84 CYS A CA 1
ATOM 642 C C . CYS A 1 84 ? 8.688 28.813 -16.718 1.00 34.44 84 CYS A C 1
ATOM 644 O O . CYS A 1 84 ? 8.936 27.929 -17.526 1.00 34.44 84 CYS A O 1
ATOM 646 N N . SER A 1 85 ? 7.800 29.768 -16.989 1.00 37.38 85 SER A N 1
ATOM 647 C CA . SER A 1 85 ? 7.297 29.998 -18.346 1.00 37.38 85 SER A CA 1
ATOM 648 C C . SER A 1 85 ? 7.908 31.280 -18.907 1.00 37.38 85 SER A C 1
ATOM 650 O O . SER A 1 85 ? 7.239 32.306 -19.026 1.00 37.38 85 SER A O 1
ATOM 652 N N . VAL A 1 86 ? 9.199 31.232 -19.241 1.00 42.50 86 VAL A N 1
ATOM 653 C CA . VAL A 1 86 ? 9.668 32.027 -20.383 1.00 42.50 86 VAL A CA 1
ATOM 654 C C . VAL A 1 86 ? 9.099 31.313 -21.613 1.00 42.50 86 VAL A C 1
ATOM 656 O O . VAL A 1 86 ? 9.193 30.086 -21.663 1.00 42.50 86 VAL A O 1
ATOM 659 N N . PRO A 1 87 ? 8.462 32.016 -22.567 1.00 41.72 87 PRO A N 1
ATOM 660 C CA . PRO A 1 87 ? 7.869 31.418 -23.755 1.00 41.72 87 PRO A CA 1
ATOM 661 C C . PRO A 1 87 ? 8.985 31.036 -24.725 1.00 41.72 87 PRO A C 1
ATOM 663 O O . PRO A 1 87 ? 9.148 31.612 -25.796 1.00 41.72 87 PRO A O 1
ATOM 666 N N . HIS A 1 88 ? 9.800 30.077 -24.323 1.00 43.56 88 HIS A N 1
ATOM 667 C CA . HIS A 1 88 ? 10.546 29.295 -25.266 1.00 43.56 88 HIS A CA 1
ATOM 668 C C . HIS A 1 88 ? 9.584 28.208 -25.706 1.00 43.56 88 HIS A C 1
ATOM 670 O O . HIS A 1 88 ? 9.243 27.306 -24.944 1.00 43.56 88 HIS A O 1
ATOM 676 N N . THR A 1 89 ? 9.141 28.304 -26.956 1.00 48.09 89 THR A N 1
ATOM 677 C CA . THR A 1 89 ? 8.655 27.178 -27.761 1.00 48.09 89 THR A CA 1
ATOM 678 C C . THR A 1 89 ? 9.796 26.169 -27.959 1.00 48.09 89 THR A C 1
ATOM 680 O O . THR A 1 89 ? 10.083 25.734 -29.067 1.00 48.09 89 THR A O 1
ATOM 683 N N . GLU A 1 90 ? 10.537 25.870 -26.895 1.00 56.78 90 GLU A N 1
ATOM 684 C CA . GLU A 1 90 ? 11.482 24.785 -26.861 1.00 56.78 90 GLU A CA 1
ATOM 685 C C . GLU A 1 90 ? 10.609 23.548 -26.834 1.00 56.78 90 GLU A C 1
ATOM 687 O O . GLU A 1 90 ? 9.878 23.306 -25.874 1.00 56.78 90 GLU A O 1
ATOM 692 N N . GLU A 1 91 ? 10.599 22.847 -27.966 1.00 58.97 91 GLU A N 1
ATOM 693 C CA . GLU A 1 91 ? 10.087 21.493 -28.082 1.00 58.97 91 GLU A CA 1
ATOM 694 C C . GLU A 1 91 ? 10.629 20.710 -26.892 1.00 58.97 91 GLU A C 1
ATOM 696 O O . GLU A 1 91 ? 11.793 20.311 -26.882 1.00 58.97 91 GLU A O 1
ATOM 701 N N . VAL A 1 92 ? 9.821 20.579 -25.838 1.00 63.88 92 VAL A N 1
ATOM 702 C CA . VAL A 1 92 ? 10.252 19.888 -24.630 1.00 63.88 92 VAL A CA 1
ATOM 703 C C . VAL A 1 92 ? 10.541 18.464 -25.083 1.00 63.88 92 VAL A C 1
ATOM 705 O O . VAL A 1 92 ? 9.609 17.789 -25.537 1.00 63.88 92 VAL A O 1
ATOM 708 N N . PRO A 1 93 ? 11.805 18.007 -25.041 1.00 71.56 93 PRO A N 1
ATOM 709 C CA . PRO A 1 93 ? 12.147 16.704 -25.571 1.00 71.56 93 PRO A CA 1
ATOM 710 C C . PRO A 1 93 ? 11.369 15.674 -24.763 1.00 71.56 93 PRO A C 1
ATOM 712 O O . PRO A 1 93 ? 11.577 15.513 -23.559 1.00 71.56 93 PRO A O 1
ATOM 715 N N . LYS A 1 94 ? 10.416 15.007 -25.415 1.00 79.69 94 LYS A N 1
ATOM 716 C CA . LYS A 1 94 ? 9.613 13.982 -24.762 1.00 79.69 94 LYS A CA 1
ATOM 717 C C . LYS A 1 94 ? 10.518 12.773 -24.574 1.00 79.69 94 LYS A C 1
ATOM 719 O O . LYS A 1 94 ? 10.950 12.169 -25.548 1.00 79.69 94 LYS A O 1
ATOM 724 N N . LEU A 1 95 ? 10.852 12.453 -23.331 1.00 86.00 95 LEU A N 1
ATOM 725 C CA . LEU A 1 95 ? 11.677 11.298 -22.992 1.00 86.00 95 LEU A CA 1
ATOM 726 C C . LEU A 1 95 ? 10.784 10.102 -22.662 1.00 86.00 95 LEU A C 1
ATOM 728 O O . LEU A 1 95 ? 9.736 10.259 -22.040 1.00 86.00 95 LEU A O 1
ATOM 732 N N . ARG A 1 96 ? 11.223 8.908 -23.060 1.00 88.31 96 ARG A N 1
ATOM 733 C CA . ARG A 1 96 ? 10.720 7.633 -22.543 1.00 88.31 96 ARG A CA 1
ATOM 734 C C . ARG A 1 96 ? 11.755 7.044 -21.605 1.00 88.31 96 ARG A C 1
ATOM 736 O O . ARG A 1 96 ? 12.945 7.032 -21.928 1.00 88.31 96 ARG A O 1
ATOM 743 N N . LEU A 1 97 ? 11.299 6.562 -20.459 1.00 91.94 97 LEU A N 1
ATOM 744 C CA . LEU A 1 97 ? 12.145 5.978 -19.432 1.00 91.94 97 LEU A CA 1
ATOM 745 C C . LEU A 1 97 ? 11.807 4.500 -19.277 1.00 91.94 97 LEU A C 1
ATOM 747 O O . LEU A 1 97 ? 10.642 4.115 -19.278 1.00 91.94 97 LEU A O 1
ATOM 751 N N . TYR A 1 98 ? 12.838 3.684 -19.113 1.00 92.62 98 TYR A N 1
ATOM 752 C CA . TYR A 1 98 ? 12.722 2.259 -18.861 1.00 92.62 98 TYR A CA 1
ATOM 753 C C . TYR A 1 98 ? 13.593 1.890 -17.672 1.00 92.62 98 TYR A C 1
ATOM 755 O O . TYR A 1 98 ? 14.688 2.424 -17.504 1.00 92.62 98 TYR A O 1
ATOM 763 N N . LEU A 1 99 ? 13.132 0.950 -16.865 1.00 94.00 99 LEU A N 1
ATOM 764 C CA . LEU A 1 99 ? 13.892 0.366 -15.776 1.00 94.00 99 LEU A CA 1
ATOM 765 C C . LEU A 1 99 ? 14.215 -1.085 -16.133 1.00 94.00 99 LEU A C 1
ATOM 767 O O . LEU A 1 99 ? 13.334 -1.852 -16.510 1.00 94.00 99 LEU A O 1
ATOM 771 N N . GLN A 1 100 ? 15.486 -1.454 -16.025 1.00 92.25 100 GLN A N 1
ATOM 772 C CA . GLN A 1 100 ? 15.978 -2.796 -16.310 1.00 92.25 100 GLN A CA 1
ATOM 773 C C . GLN A 1 100 ? 16.664 -3.381 -15.075 1.00 92.25 100 GLN A C 1
ATOM 775 O O . GLN A 1 100 ? 17.430 -2.703 -14.391 1.00 92.25 100 GLN A O 1
ATOM 780 N N . GLY A 1 101 ? 16.422 -4.658 -14.798 1.00 89.56 101 GLY A N 1
ATOM 781 C CA . GLY A 1 101 ? 17.106 -5.389 -13.736 1.00 89.56 101 GLY A CA 1
ATOM 782 C C . GLY A 1 101 ? 16.704 -6.862 -13.686 1.00 89.56 101 GLY A C 1
ATOM 783 O O . GLY A 1 101 ? 15.921 -7.301 -14.527 1.00 89.56 101 GLY A O 1
ATOM 784 N N . PRO A 1 102 ? 17.223 -7.639 -12.719 1.00 86.06 102 PRO A N 1
ATOM 785 C CA . PRO A 1 102 ? 17.978 -7.196 -11.540 1.00 86.06 102 PRO A CA 1
ATOM 786 C C . PRO A 1 102 ? 19.496 -7.023 -11.762 1.00 86.06 102 PRO A C 1
ATOM 788 O O . PRO A 1 102 ? 20.200 -6.661 -10.830 1.00 86.06 102 PRO A O 1
ATOM 791 N N . ASN A 1 103 ? 20.025 -7.274 -12.963 1.00 85.69 103 ASN A N 1
ATOM 792 C CA . ASN A 1 103 ? 21.463 -7.252 -13.282 1.00 85.69 103 ASN A CA 1
ATOM 793 C C . ASN A 1 103 ? 22.304 -8.214 -12.424 1.00 85.69 103 ASN A C 1
ATOM 795 O O . ASN A 1 103 ? 23.458 -7.941 -12.098 1.00 85.69 103 ASN A O 1
ATOM 799 N N . LEU A 1 104 ? 21.719 -9.359 -12.065 1.00 84.25 104 LEU A N 1
ATOM 800 C CA . LEU A 1 104 ? 22.382 -10.404 -11.291 1.00 84.25 104 LEU A CA 1
ATOM 801 C C . LEU A 1 104 ? 22.839 -11.556 -12.185 1.00 84.25 104 LEU A C 1
ATOM 803 O O . LEU A 1 104 ? 22.218 -11.873 -13.200 1.00 84.25 104 LEU A O 1
ATOM 807 N N . THR A 1 105 ? 23.906 -12.235 -11.769 1.00 80.50 105 THR A N 1
ATOM 808 C CA . THR A 1 105 ? 24.346 -13.472 -12.414 1.00 80.50 105 THR A CA 1
ATOM 809 C C . THR A 1 105 ? 23.285 -14.564 -12.226 1.00 80.50 105 THR A C 1
ATOM 811 O O . THR A 1 105 ? 22.685 -14.693 -11.160 1.00 80.50 105 THR A O 1
ATOM 814 N N . ASN A 1 106 ? 23.043 -15.357 -13.275 1.00 81.50 106 ASN A N 1
ATOM 815 C CA . ASN A 1 106 ? 22.054 -16.449 -13.336 1.00 81.50 106 ASN A CA 1
ATOM 816 C C . ASN A 1 106 ? 20.571 -16.042 -13.383 1.00 81.50 106 ASN A C 1
ATOM 818 O O . ASN A 1 106 ? 19.719 -16.928 -13.372 1.00 81.50 106 ASN A O 1
ATOM 822 N N . ILE A 1 107 ? 20.241 -14.749 -13.438 1.00 83.62 107 ILE A N 1
ATOM 823 C CA . ILE A 1 107 ? 18.852 -14.284 -13.528 1.00 83.62 107 ILE A CA 1
ATOM 824 C C . ILE A 1 107 ? 18.684 -13.470 -14.808 1.00 83.62 107 ILE A C 1
ATOM 826 O O . ILE A 1 107 ? 19.462 -12.557 -15.079 1.00 83.62 107 ILE A O 1
ATOM 830 N N . SER A 1 108 ? 17.668 -13.801 -15.605 1.00 86.94 108 SER A N 1
ATOM 831 C CA . SER A 1 108 ? 17.341 -13.047 -16.812 1.00 86.94 108 SER A CA 1
ATOM 832 C C . SER A 1 108 ? 16.847 -11.651 -16.451 1.00 86.94 108 SER A C 1
ATOM 834 O O . SER A 1 108 ? 15.944 -11.492 -15.626 1.00 86.94 108 SER A O 1
ATOM 836 N N . ASN A 1 109 ? 17.423 -10.647 -17.105 1.00 87.88 109 ASN A N 1
ATOM 837 C CA . ASN A 1 109 ? 16.967 -9.279 -16.962 1.00 87.88 109 ASN A CA 1
ATOM 838 C C . ASN A 1 109 ? 15.599 -9.082 -17.604 1.00 87.88 109 ASN A C 1
ATOM 840 O O . ASN A 1 109 ? 15.301 -9.622 -18.667 1.00 87.88 109 ASN A O 1
ATOM 844 N N . VAL A 1 110 ? 14.811 -8.245 -16.952 1.00 90.25 110 VAL A N 1
ATOM 845 C CA . VAL A 1 110 ? 13.485 -7.836 -17.372 1.00 90.25 110 VAL A CA 1
ATOM 846 C C . VAL A 1 110 ? 13.469 -6.314 -17.456 1.00 90.25 110 VAL A C 1
ATOM 848 O O . VAL A 1 110 ? 14.062 -5.636 -16.614 1.00 90.25 110 VAL A O 1
ATOM 851 N N . THR A 1 111 ? 12.801 -5.788 -18.480 1.00 93.00 111 THR A N 1
ATOM 852 C CA . THR A 1 111 ? 12.681 -4.348 -18.725 1.00 93.00 111 THR A CA 1
ATOM 853 C C . THR A 1 111 ? 11.232 -3.918 -18.564 1.00 93.00 111 THR A C 1
ATOM 855 O O . THR A 1 111 ? 10.316 -4.604 -19.013 1.00 93.00 111 THR A O 1
ATOM 858 N N . ILE A 1 112 ? 11.020 -2.772 -17.931 1.00 92.75 112 ILE A N 1
ATOM 859 C CA . ILE A 1 112 ? 9.705 -2.176 -17.707 1.00 92.75 112 ILE A CA 1
ATOM 860 C C . ILE A 1 112 ? 9.741 -0.708 -18.131 1.00 92.75 112 ILE A C 1
ATOM 862 O O . ILE A 1 112 ? 10.752 -0.040 -17.926 1.00 92.75 112 ILE A O 1
ATOM 866 N N . GLU A 1 113 ? 8.687 -0.207 -18.762 1.00 92.31 113 GLU A N 1
ATOM 867 C CA . GLU A 1 113 ? 8.562 1.216 -19.102 1.00 92.31 113 GLU A CA 1
ATOM 868 C C . GLU A 1 113 ? 7.958 1.974 -17.924 1.00 92.31 113 GLU A C 1
ATOM 870 O O . GLU A 1 113 ? 7.073 1.467 -17.239 1.00 92.31 113 GLU A O 1
ATOM 875 N N . LEU A 1 114 ? 8.426 3.199 -17.711 1.00 92.00 114 LEU A N 1
ATOM 876 C CA . LEU A 1 114 ? 7.810 4.147 -16.793 1.00 92.00 114 LEU A CA 1
ATOM 877 C C . LEU A 1 114 ? 6.810 4.975 -17.608 1.00 92.00 114 LEU A C 1
ATOM 879 O O . LEU A 1 114 ? 7.149 6.046 -18.111 1.00 92.00 114 LEU A O 1
ATOM 883 N N . ASP A 1 115 ? 5.617 4.420 -17.806 1.00 88.94 115 ASP A N 1
ATOM 884 C CA . ASP A 1 115 ? 4.578 4.946 -18.699 1.00 88.94 115 ASP A CA 1
ATOM 885 C C . ASP A 1 115 ? 3.654 5.991 -18.042 1.00 88.94 115 ASP A C 1
ATOM 887 O O . ASP A 1 115 ? 3.100 6.854 -18.725 1.00 88.94 115 ASP A O 1
ATOM 891 N N . ASP A 1 116 ? 3.529 5.951 -16.718 1.00 87.75 116 ASP A N 1
ATOM 892 C CA . ASP A 1 116 ? 2.740 6.856 -15.881 1.00 87.75 116 ASP A CA 1
ATOM 893 C C . ASP A 1 116 ? 3.643 7.710 -14.963 1.00 87.75 116 ASP A C 1
ATOM 895 O O . ASP A 1 116 ? 4.361 7.201 -14.091 1.00 87.75 116 ASP A O 1
ATOM 899 N N . ASN A 1 117 ? 3.578 9.033 -15.146 1.00 85.56 117 ASN A N 1
ATOM 900 C CA . ASN A 1 117 ? 4.350 10.018 -14.381 1.00 85.56 117 ASN A CA 1
ATOM 901 C C . ASN A 1 117 ? 3.836 10.216 -12.944 1.00 85.56 117 ASN A C 1
ATOM 903 O O . ASN A 1 117 ? 4.572 10.744 -12.110 1.00 85.56 117 ASN A O 1
ATOM 907 N N . ASP A 1 118 ? 2.605 9.795 -12.640 1.00 85.62 118 ASP A N 1
ATOM 908 C CA . ASP A 1 118 ? 2.022 9.892 -11.298 1.00 85.62 118 ASP A CA 1
ATOM 909 C C . ASP A 1 118 ? 2.423 8.702 -10.408 1.00 85.62 118 ASP A C 1
ATOM 911 O O . ASP A 1 118 ? 2.159 8.682 -9.198 1.00 85.62 118 ASP A O 1
ATOM 915 N N . ARG A 1 119 ? 3.092 7.694 -10.985 1.00 88.69 119 ARG A N 1
ATOM 916 C CA . ARG A 1 119 ? 3.616 6.529 -10.265 1.00 88.69 119 ARG A CA 1
ATOM 917 C C . ARG A 1 119 ? 5.061 6.750 -9.867 1.00 88.69 119 ARG A C 1
ATOM 919 O O . ARG A 1 119 ? 5.896 7.219 -10.634 1.00 88.69 119 ARG A O 1
ATOM 926 N N . CYS A 1 120 ? 5.387 6.341 -8.647 1.00 87.69 120 CYS A N 1
ATOM 927 C CA . CYS A 1 120 ? 6.770 6.370 -8.204 1.00 87.69 120 CYS A CA 1
ATOM 928 C C . CYS A 1 120 ? 7.588 5.253 -8.873 1.00 87.69 120 CYS A C 1
ATOM 930 O O . CYS A 1 120 ? 7.065 4.198 -9.228 1.00 87.69 120 CYS A O 1
ATOM 932 N N . ILE A 1 121 ? 8.908 5.429 -8.948 1.00 89.94 121 ILE A N 1
ATOM 933 C CA . ILE A 1 121 ? 9.817 4.404 -9.485 1.00 89.94 121 ILE A CA 1
ATOM 934 C C . ILE A 1 121 ? 9.700 3.053 -8.756 1.00 89.94 121 ILE A C 1
ATOM 936 O O . ILE A 1 121 ? 9.866 1.999 -9.365 1.00 89.94 121 ILE A O 1
ATOM 940 N N . PHE A 1 122 ? 9.356 3.071 -7.464 1.00 89.19 122 PHE A N 1
ATOM 941 C CA . PHE A 1 122 ? 9.182 1.857 -6.669 1.00 89.19 122 PHE A CA 1
ATOM 942 C C . PHE A 1 122 ? 7.973 1.020 -7.121 1.00 89.19 122 PHE A C 1
ATOM 944 O O . PHE A 1 122 ? 8.008 -0.203 -7.016 1.00 89.19 122 PHE A O 1
ATOM 951 N N . PHE A 1 123 ? 6.931 1.646 -7.678 1.00 90.12 123 PHE A N 1
ATOM 952 C CA . PHE A 1 123 ? 5.804 0.929 -8.281 1.00 90.12 123 PHE A CA 1
ATOM 953 C C . PHE A 1 123 ? 6.278 0.033 -9.433 1.00 90.12 123 PHE A C 1
ATOM 955 O O . PHE A 1 123 ? 6.020 -1.172 -9.435 1.00 90.12 123 PHE A O 1
ATOM 962 N N . TYR A 1 124 ? 7.047 0.603 -10.364 1.00 91.25 124 TYR A N 1
ATOM 963 C CA . TYR A 1 124 ? 7.617 -0.134 -11.495 1.00 91.25 124 TYR A CA 1
ATOM 964 C C . TYR A 1 124 ? 8.642 -1.166 -11.048 1.00 91.25 124 TYR A C 1
ATOM 966 O O . TYR A 1 124 ? 8.677 -2.271 -11.580 1.00 91.25 124 TYR A O 1
ATOM 974 N N . LEU A 1 125 ? 9.439 -0.841 -10.028 1.00 90.06 125 LEU A N 1
ATOM 975 C CA . LEU A 1 125 ? 10.369 -1.788 -9.431 1.00 90.06 125 LEU A CA 1
ATOM 976 C C . LEU A 1 125 ? 9.639 -3.027 -8.897 1.00 90.06 125 LEU A C 1
ATOM 978 O O . LEU A 1 125 ? 10.050 -4.152 -9.172 1.00 90.06 125 LEU A O 1
ATOM 982 N N . GLN A 1 126 ? 8.527 -2.835 -8.188 1.00 87.12 126 GLN A N 1
ATOM 983 C CA . GLN A 1 126 ? 7.725 -3.938 -7.672 1.00 87.12 126 GLN A CA 1
ATOM 984 C C . GLN A 1 126 ? 7.145 -4.795 -8.806 1.00 87.12 126 GLN A C 1
ATOM 986 O O . GLN A 1 126 ? 7.167 -6.025 -8.729 1.00 87.12 126 GLN A O 1
ATOM 991 N N . GLN A 1 127 ? 6.671 -4.169 -9.885 1.00 87.75 127 GLN A N 1
ATOM 992 C CA . GLN A 1 127 ? 6.166 -4.883 -11.059 1.00 87.75 127 GLN A CA 1
ATOM 993 C C . GLN A 1 127 ? 7.288 -5.640 -11.798 1.00 87.75 127 GLN A C 1
ATOM 995 O O . GLN A 1 127 ? 7.089 -6.790 -12.196 1.00 87.75 127 GLN A O 1
ATOM 1000 N N . LEU A 1 128 ? 8.484 -5.059 -11.917 1.00 89.38 128 LEU A N 1
ATOM 1001 C CA . LEU A 1 128 ? 9.669 -5.707 -12.487 1.00 89.38 128 LEU A CA 1
ATOM 1002 C C . LEU A 1 128 ? 10.058 -6.937 -11.663 1.00 89.38 128 LEU A C 1
ATOM 1004 O O . LEU A 1 128 ? 10.146 -8.037 -12.203 1.00 89.38 128 LEU A O 1
ATOM 1008 N N . VAL A 1 129 ? 10.208 -6.787 -10.344 1.00 85.69 129 VAL A N 1
ATOM 1009 C CA . VAL A 1 129 ? 10.582 -7.874 -9.422 1.00 85.69 129 VAL A CA 1
ATOM 1010 C C . VAL A 1 129 ? 9.576 -9.028 -9.470 1.00 85.69 129 VAL A C 1
ATOM 1012 O O . VAL A 1 129 ? 9.975 -10.185 -9.348 1.00 85.69 129 VAL A O 1
ATOM 1015 N N . GLN A 1 130 ? 8.285 -8.751 -9.676 1.00 83.69 130 GLN A N 1
ATOM 1016 C CA . GLN A 1 130 ? 7.252 -9.785 -9.819 1.00 83.69 130 GLN A CA 1
ATOM 1017 C C . GLN A 1 130 ? 7.328 -10.569 -11.134 1.00 83.69 130 GLN A C 1
ATOM 1019 O O . GLN A 1 130 ? 6.822 -11.690 -11.184 1.00 83.69 130 GLN A O 1
ATOM 1024 N N . ASN A 1 131 ? 7.920 -9.990 -12.180 1.00 85.88 131 ASN A N 1
ATOM 1025 C CA . ASN A 1 131 ? 8.142 -10.643 -13.472 1.00 85.88 131 ASN A CA 1
ATOM 1026 C C . ASN A 1 131 ? 9.516 -11.331 -13.561 1.00 85.88 131 ASN A C 1
ATOM 1028 O O . ASN A 1 131 ? 9.775 -12.061 -14.511 1.00 85.88 131 ASN A O 1
ATOM 1032 N N . VAL A 1 132 ? 10.391 -11.127 -12.573 1.00 86.00 132 VAL A N 1
ATOM 1033 C CA . VAL A 1 132 ? 11.684 -11.808 -12.480 1.00 86.00 132 VAL A CA 1
ATOM 1034 C C . VAL A 1 132 ? 11.517 -13.174 -11.811 1.00 86.00 132 VAL A C 1
ATOM 1036 O O . VAL A 1 132 ? 10.929 -13.310 -10.733 1.00 86.00 132 VAL A O 1
ATOM 1039 N N . GLU A 1 133 ? 12.092 -14.207 -12.425 1.00 80.56 133 GLU A N 1
ATOM 1040 C CA . GLU A 1 133 ? 12.112 -15.567 -11.886 1.00 80.56 133 GLU A CA 1
ATOM 1041 C C . GLU A 1 133 ? 13.151 -15.716 -10.769 1.00 80.56 133 GLU A C 1
ATOM 1043 O O . GLU A 1 133 ? 14.239 -16.270 -10.924 1.00 80.56 133 GLU A O 1
ATOM 1048 N N . TRP A 1 134 ? 12.807 -15.224 -9.582 1.00 74.81 134 TRP A N 1
ATOM 1049 C CA . TRP A 1 134 ? 13.606 -15.477 -8.389 1.00 74.81 134 TRP A CA 1
ATOM 1050 C C . TRP A 1 134 ? 13.522 -16.959 -8.019 1.00 74.81 134 TRP A C 1
ATOM 1052 O O . TRP A 1 134 ? 12.459 -17.433 -7.605 1.00 74.81 134 TRP A O 1
ATOM 1062 N N . GLY A 1 135 ? 14.649 -17.671 -8.121 1.00 69.19 135 GLY A N 1
ATOM 1063 C CA . GLY A 1 135 ? 14.709 -19.116 -7.875 1.00 69.19 135 GLY A CA 1
ATOM 1064 C C . GLY A 1 135 ? 14.097 -19.563 -6.537 1.00 69.19 135 GLY A C 1
ATOM 1065 O O . GLY A 1 135 ? 13.402 -20.572 -6.490 1.00 69.19 135 GLY A O 1
ATOM 1066 N N . GLN A 1 136 ? 14.271 -18.795 -5.453 1.00 68.75 136 GLN A N 1
ATOM 1067 C CA . GLN A 1 136 ? 13.624 -19.061 -4.159 1.00 68.75 136 GLN A CA 1
ATOM 1068 C C . GLN A 1 136 ? 12.629 -17.952 -3.791 1.00 68.75 136 GLN A C 1
ATOM 1070 O O . GLN A 1 136 ? 12.939 -16.765 -3.880 1.00 68.75 136 GLN A O 1
ATOM 1075 N N . LYS A 1 137 ? 11.424 -18.340 -3.340 1.00 62.38 137 LYS A N 1
ATOM 1076 C CA . LYS A 1 137 ? 10.347 -17.407 -2.944 1.00 62.38 137 LYS A CA 1
ATOM 1077 C C . LYS A 1 137 ? 10.698 -16.586 -1.700 1.00 62.38 137 LYS A C 1
ATOM 1079 O O . LYS A 1 137 ? 10.350 -15.413 -1.627 1.00 62.38 137 LYS A O 1
ATOM 1084 N N . ASN A 1 138 ? 11.382 -17.213 -0.750 1.00 58.19 138 ASN A N 1
ATOM 1085 C CA . ASN A 1 138 ? 11.643 -16.695 0.594 1.00 58.19 138 ASN A CA 1
ATOM 1086 C C . ASN A 1 138 ? 12.555 -15.460 0.560 1.00 58.19 138 ASN A C 1
ATOM 1088 O O . ASN A 1 138 ? 12.459 -14.594 1.421 1.00 58.19 138 ASN A O 1
ATOM 1092 N N . GLU A 1 139 ? 13.413 -15.378 -0.458 1.00 59.25 139 GLU A N 1
ATOM 1093 C CA . GLU A 1 139 ? 14.478 -14.381 -0.545 1.00 59.25 139 GLU A CA 1
ATOM 1094 C C . GLU A 1 139 ? 14.078 -13.138 -1.355 1.00 59.25 139 GLU A C 1
ATOM 1096 O O . GLU A 1 139 ? 14.845 -12.184 -1.454 1.00 59.25 139 GLU A O 1
ATOM 1101 N N . ARG A 1 140 ? 12.871 -13.119 -1.941 1.00 64.38 140 ARG A N 1
ATOM 1102 C CA . ARG A 1 140 ? 12.449 -12.054 -2.867 1.00 64.38 140 ARG A CA 1
ATOM 1103 C C . ARG A 1 140 ? 12.445 -10.669 -2.230 1.00 64.38 140 ARG A C 1
ATOM 1105 O O . ARG A 1 140 ? 12.908 -9.729 -2.857 1.00 64.38 140 ARG A O 1
ATOM 1112 N N . THR A 1 141 ? 11.938 -10.534 -1.003 1.00 63.75 141 THR A N 1
ATOM 1113 C CA . THR A 1 141 ? 11.776 -9.220 -0.354 1.00 63.75 141 THR A CA 1
ATOM 1114 C C . THR A 1 141 ? 13.101 -8.600 0.075 1.00 63.75 141 THR A C 1
ATOM 1116 O O . THR A 1 141 ? 13.242 -7.385 0.017 1.00 63.75 141 THR A O 1
ATOM 1119 N N . ARG A 1 142 ? 14.093 -9.408 0.470 1.00 67.19 142 ARG A N 1
ATOM 1120 C CA . ARG A 1 142 ? 15.440 -8.916 0.815 1.00 67.19 142 ARG A CA 1
ATOM 1121 C C . ARG A 1 142 ? 16.220 -8.524 -0.437 1.00 67.19 142 ARG A C 1
ATOM 1123 O O . ARG A 1 142 ? 16.851 -7.472 -0.474 1.00 67.19 142 ARG A O 1
ATOM 1130 N N . ARG A 1 143 ? 16.057 -9.311 -1.501 1.00 70.94 143 ARG A N 1
ATOM 1131 C CA . ARG A 1 143 ? 16.698 -9.105 -2.802 1.00 70.94 143 ARG A CA 1
ATOM 1132 C C . ARG A 1 143 ? 16.125 -7.967 -3.634 1.00 70.94 143 ARG A C 1
ATOM 1134 O O . ARG A 1 143 ? 16.627 -7.756 -4.726 1.00 70.94 143 ARG A O 1
ATOM 1141 N N . ILE A 1 144 ? 15.108 -7.225 -3.189 1.00 77.38 144 ILE A N 1
ATOM 1142 C CA . ILE A 1 144 ? 14.687 -6.042 -3.961 1.00 77.38 144 ILE A CA 1
ATOM 1143 C C . ILE A 1 144 ? 15.724 -4.918 -3.874 1.00 77.38 144 ILE A C 1
ATOM 1145 O O . ILE A 1 144 ? 15.822 -4.137 -4.813 1.00 77.38 144 ILE A O 1
ATOM 1149 N N . TRP A 1 145 ? 16.498 -4.857 -2.782 1.00 81.25 145 TRP A N 1
ATOM 1150 C CA . TRP A 1 145 ? 17.434 -3.763 -2.483 1.00 81.25 145 TRP A CA 1
ATOM 1151 C C . TRP A 1 145 ? 18.900 -4.074 -2.793 1.00 81.25 145 TRP A C 1
ATOM 1153 O O . TRP A 1 145 ? 19.689 -3.155 -2.969 1.00 81.25 145 TRP A O 1
ATOM 1163 N N . GLU A 1 146 ? 19.273 -5.350 -2.838 1.00 80.81 146 GLU A N 1
ATOM 1164 C CA . GLU A 1 146 ? 20.631 -5.790 -3.190 1.00 80.81 146 GLU A CA 1
ATOM 1165 C C . GLU A 1 146 ? 21.048 -5.472 -4.644 1.00 80.81 146 GLU A C 1
ATOM 1167 O O . GLU A 1 146 ? 22.210 -5.122 -4.856 1.00 80.81 146 GLU A O 1
ATOM 1172 N N . PRO A 1 147 ? 20.169 -5.590 -5.661 1.00 83.81 147 PRO A N 1
ATOM 1173 C CA . PRO A 1 147 ? 20.558 -5.418 -7.048 1.00 83.81 147 PRO A CA 1
ATOM 1174 C C . PRO A 1 147 ? 20.641 -3.949 -7.452 1.00 83.81 147 PRO A C 1
ATOM 1176 O O . PRO A 1 147 ? 19.930 -3.083 -6.944 1.00 83.81 147 PRO A O 1
ATOM 1179 N N . THR A 1 148 ? 21.480 -3.678 -8.446 1.00 86.62 148 THR A N 1
ATOM 1180 C CA . THR A 1 148 ? 21.547 -2.369 -9.098 1.00 86.62 148 THR A CA 1
ATOM 1181 C C . THR A 1 148 ? 20.660 -2.379 -10.332 1.00 86.62 148 THR A C 1
ATOM 1183 O O . THR A 1 148 ? 20.966 -3.051 -11.315 1.00 86.62 148 THR A O 1
ATOM 1186 N N . TYR A 1 149 ? 19.568 -1.621 -10.299 1.00 90.38 149 TYR A N 1
ATOM 1187 C CA . TYR A 1 149 ? 18.685 -1.453 -11.452 1.00 90.38 149 TYR A CA 1
ATOM 1188 C C . TYR A 1 149 ? 19.201 -0.341 -12.366 1.00 90.38 149 TYR A C 1
ATOM 1190 O O . TYR A 1 149 ? 19.700 0.684 -11.903 1.00 90.38 149 TYR A O 1
ATOM 1198 N N . THR A 1 150 ? 19.069 -0.537 -13.672 1.00 92.25 150 THR A N 1
ATOM 1199 C CA . THR A 1 150 ? 19.526 0.409 -14.691 1.00 92.25 150 THR A CA 1
ATOM 1200 C C . THR A 1 150 ? 18.347 1.221 -15.204 1.00 92.25 150 THR A C 1
ATOM 1202 O O . THR A 1 150 ? 17.389 0.657 -15.729 1.00 92.25 150 THR A O 1
ATOM 1205 N N . LEU A 1 151 ? 18.427 2.546 -15.082 1.00 91.69 151 LEU A N 1
ATOM 1206 C CA . LEU A 1 151 ? 17.483 3.462 -15.716 1.00 91.69 151 LEU A CA 1
ATOM 1207 C C . LEU A 1 151 ? 17.978 3.800 -17.128 1.00 91.69 151 LEU A C 1
ATOM 1209 O O . LEU A 1 151 ? 19.078 4.321 -17.304 1.00 91.69 151 LEU A O 1
ATOM 1213 N N . ILE A 1 152 ? 17.160 3.508 -18.131 1.00 91.44 152 ILE A N 1
ATOM 1214 C CA . ILE A 1 152 ? 17.437 3.734 -19.548 1.00 91.44 152 ILE A CA 1
ATOM 1215 C C . ILE A 1 152 ? 16.510 4.845 -20.025 1.00 91.44 152 ILE A C 1
ATOM 1217 O O . ILE A 1 152 ? 15.299 4.762 -19.840 1.00 91.44 152 ILE A O 1
ATOM 1221 N N . TYR A 1 153 ? 17.059 5.872 -20.664 1.00 89.12 153 TYR A N 1
ATOM 1222 C CA . TYR A 1 153 ? 16.280 6.943 -21.275 1.00 89.12 153 TYR A CA 1
ATOM 1223 C C . TYR A 1 153 ? 16.418 6.888 -22.795 1.00 89.12 153 TYR A C 1
ATOM 1225 O O . TYR A 1 153 ? 17.488 6.586 -23.323 1.00 89.12 153 TYR A O 1
ATOM 1233 N N . ARG A 1 154 ? 15.331 7.186 -23.502 1.00 86.31 154 ARG A N 1
ATOM 1234 C CA . ARG A 1 154 ? 15.301 7.336 -24.961 1.00 86.31 154 ARG A CA 1
ATOM 1235 C C . ARG A 1 154 ? 14.482 8.560 -25.343 1.00 86.31 154 ARG A C 1
ATOM 1237 O O . ARG A 1 154 ? 13.618 8.994 -24.580 1.00 86.31 154 ARG A O 1
ATOM 1244 N N . ASN A 1 155 ? 14.735 9.114 -26.524 1.00 85.06 155 ASN A N 1
ATOM 1245 C CA . ASN A 1 155 ? 13.852 10.127 -27.093 1.00 85.06 155 ASN A CA 1
ATOM 1246 C C . ASN A 1 155 ? 12.542 9.449 -27.539 1.00 85.06 155 ASN A C 1
ATOM 1248 O O . ASN A 1 155 ? 12.572 8.381 -28.139 1.00 85.06 155 ASN A O 1
ATOM 1252 N N . ALA A 1 156 ? 11.387 10.035 -27.238 1.00 76.94 156 ALA A N 1
ATOM 1253 C CA . ALA A 1 156 ? 10.086 9.478 -27.603 1.00 76.94 156 ALA A CA 1
ATOM 1254 C C . ALA A 1 156 ? 9.819 9.516 -29.114 1.00 76.94 156 ALA A C 1
ATOM 1256 O O . ALA A 1 156 ? 8.989 8.743 -29.587 1.00 76.94 156 ALA A O 1
ATOM 1257 N N . CYS A 1 157 ? 10.494 10.409 -29.846 1.00 75.12 157 CYS A N 1
ATOM 1258 C CA . CYS A 1 157 ? 10.436 10.470 -31.308 1.00 75.12 157 CYS A CA 1
ATOM 1259 C C . CYS A 1 157 ? 11.339 9.432 -31.986 1.00 75.12 157 CYS A C 1
ATOM 1261 O O . CYS A 1 157 ? 11.278 9.285 -33.205 1.00 75.12 157 CYS A O 1
ATOM 1263 N N . ASP A 1 158 ? 12.191 8.750 -31.220 1.00 73.81 158 ASP A N 1
ATOM 1264 C CA . ASP A 1 158 ? 13.051 7.705 -31.748 1.00 73.81 158 ASP A CA 1
ATOM 1265 C C . ASP A 1 158 ? 12.203 6.465 -32.059 1.00 73.81 158 ASP A C 1
ATOM 1267 O O . ASP A 1 158 ? 11.557 5.905 -31.169 1.00 73.81 158 ASP A O 1
ATOM 1271 N N . ASN A 1 159 ? 12.150 6.090 -33.338 1.00 65.81 159 ASN A N 1
ATOM 1272 C CA . ASN A 1 159 ? 11.362 4.957 -33.838 1.00 65.81 159 ASN A CA 1
ATOM 1273 C C . ASN A 1 159 ? 12.151 3.639 -33.822 1.00 65.81 159 ASN A C 1
ATOM 1275 O O . ASN A 1 159 ? 11.689 2.649 -34.392 1.00 65.81 159 ASN A O 1
ATOM 1279 N N . ASP A 1 160 ? 13.331 3.628 -33.201 1.00 71.56 160 ASP A N 1
ATOM 1280 C CA . ASP A 1 160 ? 14.103 2.412 -32.971 1.00 71.56 160 ASP A CA 1
ATOM 1281 C C . ASP A 1 160 ? 13.259 1.328 -32.280 1.00 71.56 160 ASP A C 1
ATOM 1283 O O . ASP A 1 160 ? 12.315 1.621 -31.537 1.00 71.56 160 ASP A O 1
ATOM 1287 N N . GLU A 1 161 ? 13.605 0.059 -32.533 1.00 71.62 161 GLU A N 1
ATOM 1288 C CA . GLU A 1 161 ? 12.913 -1.102 -31.967 1.00 71.62 161 GLU A CA 1
ATOM 1289 C C . GLU A 1 161 ? 12.722 -0.937 -30.452 1.00 71.62 161 GLU A C 1
ATOM 1291 O O . GLU A 1 161 ? 13.677 -0.908 -29.666 1.00 71.62 161 GLU A O 1
ATOM 1296 N N . LEU A 1 162 ? 11.455 -0.805 -30.046 1.00 71.88 162 LEU A N 1
ATOM 1297 C CA . LEU A 1 162 ? 11.088 -0.676 -28.645 1.00 71.88 162 LEU A CA 1
ATOM 1298 C C . LEU A 1 162 ? 11.583 -1.913 -27.882 1.00 71.88 162 LEU A C 1
ATOM 1300 O O . LEU A 1 162 ? 11.403 -3.041 -28.352 1.00 71.88 162 LEU A O 1
ATOM 1304 N N . PRO A 1 163 ? 12.194 -1.734 -26.699 1.00 76.31 163 PRO A N 1
ATOM 1305 C CA . PRO A 1 163 ? 12.578 -2.869 -25.874 1.00 76.31 163 PRO A CA 1
ATOM 1306 C C . PRO A 1 163 ? 11.323 -3.673 -25.523 1.00 76.31 163 PRO A C 1
ATOM 1308 O O . PRO A 1 163 ? 10.255 -3.101 -25.310 1.00 76.31 163 PRO A O 1
ATOM 1311 N N . GLN A 1 164 ? 11.447 -4.995 -25.420 1.00 81.44 164 GLN A N 1
ATOM 1312 C CA . GLN A 1 164 ? 10.356 -5.813 -24.895 1.00 81.44 164 GLN A CA 1
ATOM 1313 C C . GLN A 1 164 ? 10.123 -5.435 -23.429 1.00 81.44 164 GLN A C 1
ATOM 1315 O O . GLN A 1 164 ? 11.008 -5.619 -22.589 1.00 81.44 164 GLN A O 1
ATOM 1320 N N . THR A 1 165 ? 8.955 -4.865 -23.139 1.00 87.62 165 THR A N 1
ATOM 1321 C CA . THR A 1 165 ? 8.561 -4.453 -21.792 1.00 87.62 165 THR A CA 1
ATOM 1322 C C . THR A 1 165 ? 7.582 -5.452 -21.193 1.00 87.62 165 THR A C 1
ATOM 1324 O O . THR A 1 165 ? 6.764 -6.046 -21.891 1.00 87.62 165 THR A O 1
ATOM 1327 N N . VAL A 1 166 ? 7.662 -5.645 -19.878 1.00 83.81 166 VAL A N 1
ATOM 1328 C CA . VAL A 1 166 ? 6.741 -6.516 -19.122 1.00 83.81 166 VAL A CA 1
ATOM 1329 C C . VAL A 1 166 ? 5.648 -5.734 -18.397 1.00 83.81 166 VAL A C 1
ATOM 1331 O O . VAL A 1 166 ? 5.136 -6.194 -17.368 1.00 83.81 166 VAL A O 1
ATOM 1334 N N . ASN A 1 167 ? 5.332 -4.527 -18.874 1.00 83.50 167 ASN A N 1
ATOM 1335 C CA . ASN A 1 167 ? 4.281 -3.708 -18.281 1.00 83.50 167 ASN A CA 1
ATOM 1336 C C . ASN A 1 167 ? 2.997 -4.533 -18.286 1.00 83.50 167 ASN A C 1
ATOM 1338 O O . ASN A 1 167 ? 2.475 -4.869 -19.348 1.00 83.50 167 ASN A O 1
ATOM 1342 N N . LYS A 1 168 ? 2.491 -4.878 -17.102 1.00 76.81 168 LYS A N 1
ATOM 1343 C CA . LYS A 1 168 ? 1.167 -5.484 -17.008 1.00 76.81 168 LYS A CA 1
ATOM 1344 C C . LYS A 1 168 ? 0.170 -4.361 -17.168 1.00 76.81 168 LYS A C 1
ATOM 1346 O O . LYS A 1 168 ? 0.264 -3.349 -16.471 1.00 76.81 168 LYS A O 1
ATOM 1351 N N . THR A 1 169 ? -0.794 -4.550 -18.052 1.00 68.88 169 THR A N 1
ATOM 1352 C CA . THR A 1 169 ? -1.912 -3.618 -18.145 1.00 68.88 169 THR A CA 1
ATOM 1353 C C . THR A 1 169 ? -2.663 -3.595 -16.814 1.00 68.88 169 THR A C 1
ATOM 1355 O O . THR A 1 169 ? -2.711 -4.589 -16.083 1.00 68.88 169 THR A O 1
ATOM 1358 N N . VAL A 1 170 ? -3.302 -2.467 -16.496 1.00 61.03 170 VAL A N 1
ATOM 1359 C CA . VAL A 1 170 ? -4.155 -2.354 -15.300 1.00 61.03 170 VAL A CA 1
ATOM 1360 C C . VAL A 1 170 ? -5.197 -3.484 -15.262 1.00 61.03 170 VAL A C 1
ATOM 1362 O O . VAL A 1 170 ? -5.486 -4.020 -14.197 1.00 61.03 170 VAL A O 1
ATOM 1365 N N . ALA A 1 171 ? -5.709 -3.907 -16.422 1.00 60.75 171 ALA A N 1
ATOM 1366 C CA . ALA A 1 171 ? -6.642 -5.026 -16.540 1.00 60.75 171 ALA A CA 1
ATOM 1367 C C . ALA A 1 171 ? -6.027 -6.373 -16.119 1.00 60.75 171 ALA A C 1
ATOM 1369 O O . ALA A 1 171 ? -6.658 -7.118 -15.376 1.00 60.75 171 ALA A O 1
ATOM 1370 N N . GLU A 1 172 ? -4.796 -6.677 -16.535 1.00 68.12 172 GLU A N 1
ATOM 1371 C CA . GLU A 1 172 ? -4.095 -7.907 -16.133 1.00 68.12 172 GLU A CA 1
ATOM 1372 C C . GLU A 1 172 ? -3.703 -7.892 -14.657 1.00 68.12 172 GLU A C 1
ATOM 1374 O O . GLU A 1 172 ? -3.722 -8.930 -13.999 1.00 68.12 172 GLU A O 1
ATOM 1379 N N . MET A 1 173 ? -3.367 -6.717 -14.115 1.00 63.47 173 MET A N 1
ATOM 1380 C CA . MET A 1 173 ? -3.111 -6.573 -12.684 1.00 63.47 173 MET A CA 1
ATOM 1381 C C . MET A 1 173 ? -4.389 -6.784 -11.870 1.00 63.47 173 MET A C 1
ATOM 1383 O O . MET A 1 173 ? -4.340 -7.433 -10.828 1.00 63.47 173 MET A O 1
ATOM 1387 N N . ASN A 1 174 ? -5.522 -6.250 -12.325 1.00 64.00 174 ASN A N 1
ATOM 1388 C CA . ASN A 1 174 ? -6.795 -6.279 -11.595 1.00 64.00 174 ASN A CA 1
ATOM 1389 C C . ASN A 1 174 ? -7.623 -7.550 -11.859 1.00 64.00 174 ASN A C 1
ATOM 1391 O O . ASN A 1 174 ? -8.618 -7.791 -11.185 1.00 64.00 174 ASN A O 1
ATOM 1395 N N . GLY A 1 175 ? -7.242 -8.370 -12.839 1.00 68.94 175 GLY A N 1
ATOM 1396 C CA . GLY A 1 175 ? -8.024 -9.526 -13.258 1.00 68.94 175 GLY A CA 1
ATOM 1397 C C . GLY A 1 175 ? -8.070 -10.623 -12.198 1.00 68.94 175 GLY A C 1
ATOM 1398 O O . GLY A 1 175 ? -7.176 -11.465 -12.117 1.00 68.94 175 GLY A O 1
ATOM 1399 N N . PHE A 1 176 ? -9.145 -10.674 -11.413 1.00 82.69 176 PHE A N 1
ATOM 1400 C CA . PHE A 1 176 ? -9.486 -11.895 -10.693 1.00 82.69 176 PHE A CA 1
ATOM 1401 C C . PHE A 1 176 ? -9.819 -13.005 -11.700 1.00 82.69 176 PHE A C 1
ATOM 1403 O O . PHE A 1 176 ? -10.512 -12.738 -12.685 1.00 82.69 176 PHE A O 1
ATOM 1410 N N . PRO A 1 177 ? -9.405 -14.263 -11.453 1.00 88.00 177 PRO A N 1
ATOM 1411 C CA . PRO A 1 177 ? -9.906 -15.393 -12.224 1.00 88.00 177 PRO A CA 1
ATOM 1412 C C . PRO A 1 177 ? -11.438 -15.390 -12.233 1.00 88.00 177 PRO A C 1
ATOM 1414 O O . PRO A 1 177 ? -12.056 -15.103 -11.206 1.00 88.00 177 PRO A O 1
ATOM 1417 N N . GLU A 1 178 ? -12.045 -15.753 -13.361 1.00 88.06 178 GLU A N 1
ATOM 1418 C CA . GLU A 1 178 ? -13.495 -15.658 -13.586 1.00 88.06 178 GLU A CA 1
ATOM 1419 C C . GLU A 1 178 ? -14.326 -16.267 -12.442 1.00 88.06 178 GLU A C 1
ATOM 1421 O O . GLU A 1 178 ? -15.244 -15.637 -11.920 1.00 88.06 178 GLU A O 1
ATOM 1426 N N . ASN A 1 179 ? -13.938 -17.451 -11.961 1.00 91.38 179 ASN A N 1
ATOM 1427 C CA . ASN A 1 179 ? -14.614 -18.124 -10.847 1.00 91.38 179 ASN A CA 1
ATOM 1428 C C . 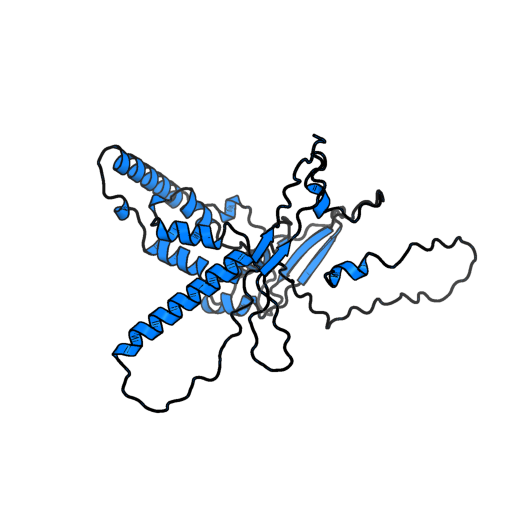ASN A 1 179 ? -14.594 -17.301 -9.549 1.00 91.38 179 ASN A C 1
ATOM 1430 O O . ASN A 1 179 ? -15.573 -17.285 -8.800 1.00 91.38 179 ASN A O 1
ATOM 1434 N N . VAL A 1 180 ? -13.483 -16.613 -9.274 1.00 91.88 180 VAL A N 1
ATOM 1435 C CA . VAL A 1 180 ? -13.334 -15.756 -8.092 1.00 91.88 180 VAL A CA 1
ATOM 1436 C C . VAL A 1 180 ? -14.199 -14.511 -8.251 1.00 91.88 180 VAL A C 1
ATOM 1438 O O . VAL A 1 180 ? -14.949 -14.187 -7.333 1.00 91.88 180 VAL A O 1
ATOM 1441 N N . ALA A 1 181 ? -14.167 -13.865 -9.420 1.00 8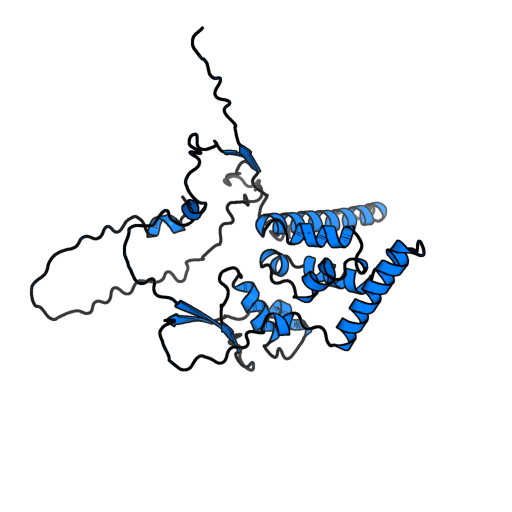9.75 181 ALA A N 1
ATOM 1442 C CA . ALA A 1 181 ? -15.002 -12.703 -9.717 1.00 89.75 181 ALA A CA 1
ATOM 1443 C C . ALA A 1 181 ? -16.500 -13.026 -9.569 1.00 89.75 181 ALA A C 1
ATOM 1445 O O . ALA A 1 181 ? -17.213 -12.332 -8.846 1.00 89.75 181 ALA A O 1
ATOM 1446 N N . ASN A 1 182 ? -16.959 -14.135 -10.157 1.00 93.19 182 ASN A N 1
ATOM 1447 C CA . ASN A 1 182 ? -18.348 -14.585 -10.056 1.00 93.19 182 ASN A CA 1
ATOM 1448 C C . ASN A 1 182 ? -18.751 -14.871 -8.602 1.00 93.19 182 ASN A C 1
ATOM 1450 O O . ASN A 1 182 ? -19.823 -14.460 -8.161 1.00 93.19 182 ASN A O 1
ATOM 1454 N N . THR A 1 183 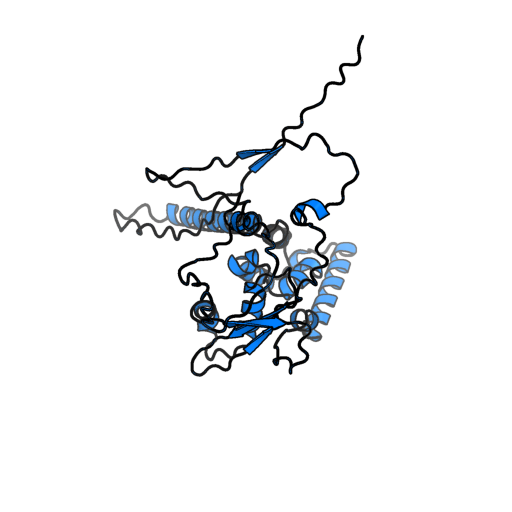? -17.873 -15.513 -7.826 1.00 94.75 183 THR A N 1
ATOM 1455 C CA . THR A 1 183 ? -18.123 -15.776 -6.400 1.00 94.75 183 THR A CA 1
ATOM 1456 C C . THR A 1 183 ? -18.243 -14.475 -5.601 1.00 94.75 183 THR A C 1
ATOM 1458 O O . THR A 1 183 ? -19.154 -14.341 -4.786 1.00 94.75 183 THR A O 1
ATOM 1461 N N . LEU A 1 184 ? -17.369 -13.492 -5.847 1.00 94.31 184 LEU A N 1
ATOM 1462 C CA . LEU A 1 184 ? -17.407 -12.184 -5.182 1.00 94.31 184 LEU A CA 1
ATOM 1463 C C . LEU A 1 184 ? -18.700 -11.417 -5.497 1.00 94.31 184 LEU A C 1
ATOM 1465 O O . LEU A 1 184 ? -19.318 -10.855 -4.591 1.00 94.31 184 LEU A O 1
ATOM 1469 N N . VAL A 1 185 ? -19.149 -11.445 -6.756 1.00 94.19 185 VAL A N 1
ATOM 1470 C CA . VAL A 1 185 ? -20.427 -10.843 -7.174 1.00 94.19 185 VAL A CA 1
ATOM 1471 C C . VAL A 1 185 ? -21.602 -11.500 -6.452 1.00 94.19 185 VAL A C 1
ATOM 1473 O O . VAL A 1 185 ? -22.463 -10.801 -5.917 1.00 94.19 185 VAL A O 1
ATOM 1476 N N . VAL A 1 186 ? -21.627 -12.834 -6.374 1.00 94.94 186 VAL A N 1
ATOM 1477 C CA . VAL A 1 186 ? -22.678 -13.561 -5.645 1.00 94.94 186 VAL A CA 1
ATOM 1478 C C . VAL A 1 186 ? -22.671 -13.195 -4.160 1.00 94.94 186 VAL A C 1
ATOM 1480 O O . VAL A 1 186 ? -23.731 -12.891 -3.618 1.00 94.94 186 VAL A O 1
ATOM 1483 N N . LEU A 1 187 ? -21.504 -13.150 -3.508 1.00 93.06 187 LEU A N 1
ATOM 1484 C CA . LEU A 1 187 ? -21.391 -12.742 -2.102 1.00 93.06 187 LEU A CA 1
ATOM 1485 C C . LEU A 1 187 ? -21.904 -11.314 -1.869 1.00 93.06 187 LEU A C 1
ATOM 1487 O O . LEU A 1 187 ? -22.635 -11.083 -0.908 1.00 93.06 187 LEU A O 1
ATOM 1491 N N . SER A 1 188 ? -21.578 -10.377 -2.764 1.00 91.44 188 SER A N 1
ATOM 1492 C CA . SER A 1 188 ? -22.073 -8.995 -2.700 1.00 91.44 188 SER A CA 1
ATOM 1493 C C . SER A 1 188 ? -23.598 -8.926 -2.811 1.00 91.44 188 SER A C 1
ATOM 1495 O O . SER A 1 188 ? -24.261 -8.267 -2.009 1.00 91.44 188 SER A O 1
ATOM 1497 N N . ASN A 1 189 ? -24.180 -9.674 -3.751 1.00 93.06 189 ASN A N 1
ATOM 1498 C CA . ASN A 1 189 ? -25.630 -9.735 -3.923 1.00 93.06 189 ASN A CA 1
ATOM 1499 C C . ASN A 1 189 ? -26.323 -10.373 -2.709 1.00 93.06 189 ASN A C 1
ATOM 1501 O O . ASN A 1 189 ? -27.351 -9.873 -2.252 1.00 93.06 189 ASN A O 1
ATOM 1505 N N . LEU A 1 190 ? -25.753 -11.447 -2.150 1.00 91.88 190 LEU A N 1
ATOM 1506 C CA . LEU A 1 190 ? -26.263 -12.085 -0.932 1.00 91.88 190 LEU A CA 1
ATOM 1507 C C . LEU A 1 190 ? -26.208 -11.138 0.269 1.00 91.88 190 LEU A C 1
ATOM 1509 O O . LEU A 1 190 ? -27.166 -11.086 1.040 1.00 91.88 190 LEU A O 1
ATOM 1513 N N . TYR A 1 191 ? -25.135 -10.357 0.397 1.00 90.94 191 TYR A N 1
ATOM 1514 C CA . TYR A 1 191 ? -25.017 -9.323 1.418 1.00 90.94 191 TYR A CA 1
ATOM 1515 C C . TYR A 1 191 ? -26.120 -8.264 1.280 1.00 90.94 191 TYR A C 1
ATOM 1517 O O . TYR A 1 191 ? -26.806 -7.966 2.256 1.00 90.94 191 TYR A O 1
ATOM 1525 N N . GLN A 1 192 ? -26.343 -7.735 0.072 1.00 89.81 192 GLN A N 1
ATOM 1526 C CA . GLN A 1 192 ? -27.383 -6.727 -0.174 1.00 89.81 192 GLN A CA 1
ATOM 1527 C C . GLN A 1 192 ? -28.786 -7.264 0.130 1.00 89.81 192 GLN A C 1
ATOM 1529 O O . GLN A 1 192 ? -29.565 -6.617 0.828 1.00 89.81 192 GLN A O 1
ATOM 1534 N N . ILE A 1 193 ? -29.102 -8.473 -0.343 1.00 89.25 193 ILE A N 1
ATOM 1535 C CA . ILE A 1 193 ? -30.397 -9.114 -0.087 1.00 89.25 193 ILE A CA 1
ATOM 1536 C C . ILE A 1 193 ? -30.578 -9.380 1.410 1.00 89.25 193 ILE A C 1
ATOM 1538 O O . ILE A 1 193 ? -31.647 -9.109 1.958 1.00 89.25 193 ILE A O 1
ATOM 1542 N N . GLY A 1 194 ? -29.540 -9.886 2.076 1.00 85.00 194 GLY A N 1
ATOM 1543 C CA . GLY A 1 194 ? -29.562 -10.190 3.502 1.00 85.00 194 GLY A CA 1
ATOM 1544 C C . GLY A 1 194 ? -29.763 -8.972 4.386 1.00 85.00 194 GLY A C 1
ATOM 1545 O O . GLY A 1 194 ? -30.598 -9.012 5.288 1.00 85.00 194 GLY A O 1
ATOM 1546 N N . ALA A 1 195 ? -29.049 -7.888 4.083 1.00 83.38 195 ALA A N 1
ATOM 1547 C CA . ALA A 1 195 ? -29.150 -6.630 4.809 1.00 83.38 195 ALA A CA 1
ATOM 1548 C C . ALA A 1 195 ? -30.512 -5.948 4.609 1.00 83.38 195 ALA A C 1
ATOM 1550 O O . ALA A 1 195 ? -31.037 -5.357 5.546 1.00 83.38 195 ALA A O 1
ATOM 1551 N N . MET A 1 196 ? -31.096 -6.027 3.406 1.00 82.19 196 MET A N 1
ATOM 1552 C CA . MET A 1 196 ? -32.349 -5.326 3.097 1.00 82.19 196 MET A CA 1
ATOM 1553 C C . MET A 1 196 ? -33.613 -6.104 3.471 1.00 82.19 196 MET A C 1
ATOM 1555 O O . MET A 1 196 ? -34.610 -5.482 3.825 1.00 82.19 196 MET A O 1
ATOM 1559 N N . LYS A 1 197 ? -33.623 -7.437 3.326 1.00 80.94 197 LYS A N 1
ATOM 1560 C CA . LYS A 1 197 ? -34.864 -8.233 3.420 1.00 80.94 197 LYS A CA 1
ATOM 1561 C C . LYS A 1 197 ? -34.971 -9.116 4.653 1.00 80.94 197 LYS A C 1
ATOM 1563 O O . LYS A 1 197 ? -36.086 -9.434 5.049 1.00 80.94 197 LYS A O 1
ATOM 1568 N N . TYR A 1 198 ? -33.847 -9.558 5.207 1.00 80.75 198 TYR A N 1
ATOM 1569 C CA . TYR A 1 198 ? -33.832 -10.643 6.192 1.00 80.75 198 TYR A CA 1
ATOM 1570 C C . TYR A 1 198 ? -33.182 -10.254 7.523 1.00 80.75 198 TYR A C 1
ATOM 1572 O O . TYR A 1 198 ? -32.997 -11.134 8.356 1.00 80.75 198 TYR A O 1
ATOM 1580 N N . GLU A 1 199 ? -32.807 -8.979 7.707 1.00 79.81 199 GLU A N 1
ATOM 1581 C CA . GLU A 1 199 ? -32.091 -8.486 8.900 1.00 79.81 199 GLU A CA 1
ATOM 1582 C C . GLU A 1 199 ? -30.930 -9.414 9.310 1.00 79.81 199 GLU A C 1
ATOM 1584 O O . GLU A 1 199 ? -30.665 -9.647 10.489 1.00 79.81 199 GLU A O 1
ATOM 1589 N N . MET A 1 200 ? -30.240 -9.992 8.318 1.00 79.12 200 MET A N 1
ATOM 1590 C CA . MET A 1 200 ? -29.162 -10.939 8.584 1.00 79.12 200 MET A CA 1
ATOM 1591 C C . MET A 1 200 ? -27.966 -10.231 9.213 1.00 79.12 200 MET A C 1
ATOM 1593 O O . MET A 1 200 ? -27.628 -9.097 8.863 1.00 79.12 200 MET A O 1
ATOM 1597 N N . ALA A 1 201 ? -27.280 -10.950 10.099 1.00 82.06 201 ALA A N 1
ATOM 1598 C CA . ALA A 1 201 ? -26.023 -10.506 10.675 1.00 82.06 201 ALA A CA 1
ATOM 1599 C C . ALA A 1 201 ? -24.992 -10.314 9.546 1.00 82.06 201 ALA A C 1
ATOM 1601 O O . ALA A 1 201 ? -24.682 -11.234 8.790 1.00 82.06 201 ALA A O 1
ATOM 1602 N N . THR A 1 202 ? -24.531 -9.077 9.363 1.00 82.69 202 THR A N 1
ATOM 1603 C CA . THR A 1 202 ? -23.698 -8.675 8.216 1.00 82.69 202 THR A CA 1
ATOM 1604 C C . THR A 1 202 ? -22.229 -9.068 8.369 1.00 82.69 202 THR A C 1
ATOM 1606 O O . THR A 1 202 ? -21.482 -9.076 7.390 1.00 82.69 202 THR A O 1
ATOM 1609 N N . ASP A 1 203 ? -21.823 -9.427 9.582 1.00 86.94 203 ASP A N 1
ATOM 1610 C CA . ASP A 1 203 ? -20.487 -9.866 9.967 1.00 86.94 203 ASP A CA 1
ATOM 1611 C C . ASP A 1 203 ? -20.124 -11.253 9.420 1.00 86.94 203 ASP A C 1
ATOM 1613 O O . ASP A 1 203 ? -18.944 -11.528 9.225 1.00 86.94 203 ASP A O 1
ATOM 1617 N N . ILE A 1 204 ? -21.107 -12.090 9.061 1.00 90.81 204 ILE A N 1
ATOM 1618 C CA . ILE A 1 204 ? -20.864 -13.430 8.488 1.00 90.81 204 ILE A CA 1
ATOM 1619 C C . ILE A 1 204 ? -20.105 -13.395 7.152 1.00 90.81 204 ILE A C 1
ATOM 1621 O O . ILE A 1 204 ? -19.489 -14.384 6.760 1.00 90.81 204 ILE A O 1
ATOM 1625 N N . PHE A 1 205 ? -20.165 -12.268 6.435 1.00 92.62 205 PHE A N 1
ATOM 1626 C CA . PHE A 1 205 ? -19.465 -12.071 5.164 1.00 92.62 205 PHE A CA 1
ATOM 1627 C C . PHE A 1 205 ? -18.021 -11.596 5.359 1.00 92.62 205 PHE A C 1
ATOM 1629 O O . PHE A 1 205 ? -17.238 -11.623 4.406 1.00 92.62 205 PHE A O 1
ATOM 1636 N N . VAL A 1 206 ? -17.655 -11.171 6.573 1.00 95.06 206 VAL A N 1
ATOM 1637 C CA . VAL A 1 206 ? -16.319 -10.656 6.864 1.00 95.06 206 VAL A CA 1
ATOM 1638 C C . VAL A 1 206 ? -15.320 -11.804 6.808 1.00 95.06 206 VAL A C 1
ATOM 1640 O O . VAL A 1 206 ? -15.391 -12.776 7.556 1.00 95.06 206 VAL A O 1
ATOM 1643 N N . SER A 1 207 ? -14.343 -11.680 5.915 1.00 95.81 207 SER A N 1
ATOM 1644 C CA . SER A 1 207 ? -13.302 -12.684 5.749 1.00 95.81 207 SER A CA 1
ATOM 1645 C C . SER A 1 207 ? -12.087 -12.315 6.585 1.00 95.81 207 SER A C 1
ATOM 1647 O O . SER A 1 207 ? -11.330 -11.398 6.249 1.00 95.81 207 SER A O 1
ATOM 1649 N N . GLU A 1 208 ? -11.847 -13.072 7.655 1.00 95.81 208 GLU A N 1
ATOM 1650 C CA . GLU A 1 208 ? -10.661 -12.892 8.495 1.00 95.81 208 GLU A CA 1
ATOM 1651 C C . GLU A 1 208 ? -9.368 -13.084 7.687 1.00 95.81 208 GLU A C 1
ATOM 1653 O O . GLU A 1 208 ? -8.431 -12.301 7.808 1.00 95.81 208 GLU A O 1
ATOM 1658 N N . LYS A 1 209 ? -9.335 -14.065 6.777 1.00 96.62 209 LYS A N 1
ATOM 1659 C CA . LYS A 1 209 ? -8.154 -14.344 5.944 1.00 96.62 209 LYS A CA 1
ATOM 1660 C C . LYS A 1 209 ? -7.837 -13.206 4.976 1.00 96.62 209 LYS A C 1
ATOM 1662 O O . LYS A 1 209 ? -6.670 -12.854 4.814 1.00 96.62 209 LYS A O 1
ATOM 1667 N N . LEU A 1 210 ? -8.852 -12.636 4.319 1.00 96.38 210 LEU A N 1
ATOM 1668 C CA . LEU A 1 210 ? -8.643 -11.471 3.451 1.00 96.38 210 LEU A CA 1
ATOM 1669 C C . LEU A 1 210 ? -8.252 -10.249 4.277 1.00 96.38 210 LEU A C 1
ATOM 1671 O O . LEU A 1 210 ? -7.372 -9.500 3.865 1.00 96.38 210 LEU A O 1
ATOM 1675 N N . THR A 1 211 ? -8.849 -10.087 5.460 1.00 97.38 211 THR A N 1
ATOM 1676 C CA . THR A 1 211 ? -8.484 -9.026 6.403 1.00 97.38 211 THR A CA 1
ATOM 1677 C C . THR A 1 211 ? -7.014 -9.132 6.796 1.00 97.38 211 THR A C 1
ATOM 1679 O O . THR A 1 211 ? -6.286 -8.157 6.660 1.00 97.38 211 THR A O 1
ATOM 1682 N N . GLN A 1 212 ? -6.536 -10.311 7.196 1.00 96.31 212 GLN A N 1
ATOM 1683 C CA . GLN A 1 212 ? -5.131 -10.533 7.547 1.00 96.31 212 GLN A CA 1
ATOM 1684 C C . GLN A 1 212 ? -4.191 -10.214 6.378 1.00 96.31 212 GLN A C 1
ATOM 1686 O O . GLN A 1 212 ? -3.209 -9.503 6.575 1.00 96.31 212 GLN A O 1
ATOM 1691 N N . LYS A 1 213 ? -4.514 -10.662 5.155 1.00 95.50 213 LYS A N 1
ATOM 1692 C CA . LYS A 1 213 ? -3.716 -10.344 3.959 1.00 95.50 213 LYS A CA 1
ATOM 1693 C C . LYS A 1 213 ? -3.674 -8.846 3.675 1.00 95.50 213 LYS A C 1
ATOM 1695 O O . LYS A 1 213 ? -2.595 -8.303 3.483 1.00 95.50 213 LYS A O 1
ATOM 1700 N N . LEU A 1 214 ? -4.821 -8.169 3.691 1.00 96.69 214 LEU A N 1
ATOM 1701 C CA . LEU A 1 214 ? -4.882 -6.723 3.474 1.00 96.69 214 LEU A CA 1
ATOM 1702 C C . LEU A 1 214 ? -4.073 -5.976 4.537 1.00 96.69 214 LEU A C 1
ATOM 1704 O O . LEU A 1 214 ? -3.286 -5.095 4.211 1.00 96.69 214 LEU A O 1
ATOM 1708 N N . MET A 1 215 ? -4.222 -6.355 5.806 1.00 94.75 215 MET A N 1
ATOM 1709 C CA . MET A 1 215 ? -3.474 -5.737 6.899 1.00 94.75 215 MET A CA 1
ATOM 1710 C C . MET A 1 215 ? -1.970 -6.023 6.825 1.00 94.75 215 MET A C 1
ATOM 1712 O O . MET A 1 215 ? -1.192 -5.194 7.288 1.00 94.75 215 MET A O 1
ATOM 1716 N N . GLN A 1 216 ? -1.560 -7.154 6.245 1.00 92.19 216 GLN A N 1
ATOM 1717 C CA . GLN A 1 216 ? -0.158 -7.466 5.973 1.00 92.19 216 GLN A CA 1
ATOM 1718 C C . GLN A 1 216 ? 0.412 -6.574 4.861 1.00 92.19 216 GLN A C 1
ATOM 1720 O O . GLN A 1 216 ? 1.494 -6.026 5.043 1.00 92.19 216 GLN A O 1
ATOM 1725 N N . GLU A 1 217 ? -0.316 -6.362 3.760 1.00 91.62 217 GLU A N 1
ATOM 1726 C CA . GLU A 1 217 ? 0.100 -5.421 2.703 1.00 91.62 217 GLU A CA 1
ATOM 1727 C C . GLU A 1 217 ? 0.183 -3.980 3.234 1.00 91.62 217 GLU A C 1
ATOM 1729 O O . GLU A 1 217 ? 1.123 -3.246 2.943 1.00 91.62 217 GLU A O 1
ATOM 1734 N N . LEU A 1 218 ? -0.769 -3.585 4.088 1.00 92.62 218 LEU A N 1
ATOM 1735 C CA . LEU A 1 218 ? -0.765 -2.281 4.758 1.00 92.62 218 LEU A CA 1
ATOM 1736 C C . LEU A 1 218 ? 0.302 -2.151 5.855 1.00 92.62 218 LEU A C 1
ATOM 1738 O O . LEU A 1 218 ? 0.481 -1.054 6.380 1.00 92.62 218 LEU A O 1
ATOM 1742 N N . ALA A 1 219 ? 0.977 -3.236 6.244 1.00 87.12 219 ALA A N 1
ATOM 1743 C CA . ALA A 1 219 ? 2.056 -3.185 7.226 1.00 87.12 219 ALA A CA 1
ATOM 1744 C C . ALA A 1 219 ? 3.402 -2.796 6.599 1.00 87.12 219 ALA A C 1
ATOM 1746 O O . ALA A 1 219 ? 4.295 -2.394 7.341 1.00 87.12 219 ALA A O 1
ATOM 1747 N N . ASP A 1 220 ? 3.549 -2.895 5.272 1.00 84.31 220 ASP A N 1
ATOM 1748 C CA . ASP A 1 220 ? 4.768 -2.512 4.559 1.00 84.31 220 ASP A CA 1
ATOM 1749 C C . ASP A 1 220 ? 4.759 -1.003 4.236 1.00 84.31 220 ASP A C 1
ATOM 1751 O O . ASP A 1 220 ? 3.985 -0.544 3.384 1.00 84.31 220 ASP A O 1
ATOM 1755 N N . PRO A 1 221 ? 5.630 -0.197 4.877 1.00 82.50 221 PRO A N 1
ATOM 1756 C CA . PRO A 1 221 ? 5.634 1.241 4.671 1.00 82.50 221 PRO A CA 1
ATOM 1757 C C . PRO A 1 221 ? 5.987 1.662 3.254 1.00 82.50 221 PRO A C 1
ATOM 1759 O O . PRO A 1 221 ? 5.483 2.680 2.782 1.00 82.50 221 PRO A O 1
ATOM 1762 N N . LEU A 1 222 ? 6.857 0.910 2.582 1.00 83.00 222 LEU A N 1
ATOM 1763 C CA . LEU A 1 222 ? 7.334 1.242 1.247 1.00 83.00 222 LEU A CA 1
ATOM 1764 C C . LEU A 1 222 ? 6.218 1.029 0.237 1.00 83.00 222 LEU A C 1
ATOM 1766 O O . LEU A 1 222 ? 5.928 1.937 -0.531 1.00 83.00 222 LEU A O 1
ATOM 1770 N N . ILE A 1 223 ? 5.517 -0.102 0.314 1.00 87.00 223 ILE A N 1
ATOM 1771 C CA . ILE A 1 223 ? 4.380 -0.401 -0.565 1.00 87.00 223 ILE A CA 1
ATOM 1772 C C . ILE A 1 223 ? 3.280 0.660 -0.418 1.00 87.00 223 ILE A C 1
ATOM 1774 O O . ILE A 1 223 ? 2.772 1.179 -1.417 1.00 87.00 223 ILE A O 1
ATOM 1778 N N . VAL A 1 224 ? 2.938 1.029 0.819 1.00 89.38 224 VAL A N 1
ATOM 1779 C CA . VAL A 1 224 ? 1.898 2.030 1.095 1.00 89.38 224 VAL A CA 1
ATOM 1780 C C . VAL A 1 224 ? 2.331 3.431 0.644 1.00 89.38 224 VAL A C 1
ATOM 1782 O O . VAL A 1 224 ? 1.584 4.109 -0.060 1.00 89.38 224 VAL A O 1
ATOM 1785 N N . SER A 1 225 ? 3.540 3.872 1.008 1.00 83.56 225 SER A N 1
ATOM 1786 C CA . SER A 1 225 ? 4.059 5.209 0.665 1.00 83.56 225 SER A CA 1
ATOM 1787 C C . SER A 1 225 ? 4.264 5.406 -0.840 1.00 83.56 225 SER A C 1
ATOM 1789 O O . SER A 1 225 ? 3.997 6.495 -1.353 1.00 83.56 225 SER A O 1
ATOM 1791 N N . ALA A 1 226 ? 4.666 4.343 -1.539 1.00 85.56 226 ALA A N 1
ATOM 1792 C CA . ALA A 1 226 ? 4.830 4.272 -2.987 1.00 85.56 226 ALA A CA 1
ATOM 1793 C C . ALA A 1 226 ? 3.509 4.170 -3.765 1.00 85.56 226 ALA A C 1
ATOM 1795 O O . ALA A 1 226 ? 3.525 4.236 -4.995 1.00 85.56 226 ALA A O 1
ATOM 1796 N N . ARG A 1 227 ? 2.375 3.958 -3.077 1.00 88.12 227 ARG A N 1
ATOM 1797 C CA . ARG A 1 227 ? 1.087 3.582 -3.691 1.00 88.12 227 ARG A CA 1
ATOM 1798 C C . ARG A 1 227 ? 1.222 2.366 -4.618 1.00 88.12 227 ARG A C 1
ATOM 1800 O O . ARG A 1 227 ? 0.589 2.299 -5.670 1.00 88.12 227 ARG A O 1
ATOM 1807 N N . ALA A 1 228 ? 2.048 1.409 -4.202 1.00 88.25 228 ALA A N 1
ATOM 1808 C CA . ALA A 1 228 ? 2.354 0.176 -4.922 1.00 88.25 228 ALA A CA 1
ATOM 1809 C C . ALA A 1 228 ? 1.622 -1.044 -4.345 1.00 88.25 228 ALA A C 1
ATOM 1811 O O . ALA A 1 228 ? 2.058 -2.180 -4.532 1.00 88.25 228 ALA A O 1
ATOM 1812 N N . LEU A 1 229 ? 0.516 -0.807 -3.627 1.00 90.19 229 LEU A N 1
ATOM 1813 C CA . LEU A 1 229 ? -0.351 -1.869 -3.129 1.00 90.19 229 LEU A CA 1
ATOM 1814 C C . LEU A 1 229 ? -0.842 -2.733 -4.299 1.00 90.19 229 LEU A C 1
ATOM 1816 O O . LEU A 1 229 ? -1.145 -2.193 -5.368 1.00 90.19 229 LEU A O 1
ATOM 1820 N N . PRO A 1 230 ? -0.964 -4.056 -4.103 1.00 89.12 230 PRO A N 1
ATOM 1821 C CA . PRO A 1 230 ? -1.589 -4.912 -5.093 1.00 89.12 230 PRO A CA 1
ATOM 1822 C C . PRO A 1 230 ? -2.974 -4.391 -5.491 1.00 89.12 230 PRO A C 1
ATOM 1824 O O . PRO A 1 230 ? -3.773 -3.987 -4.647 1.00 89.12 230 PRO A O 1
ATOM 1827 N N . SER A 1 231 ? -3.269 -4.465 -6.781 1.00 85.31 231 SER A N 1
ATOM 1828 C CA . SER A 1 231 ? -4.558 -4.137 -7.403 1.00 85.31 231 SER A CA 1
ATOM 1829 C C . SER A 1 231 ? -5.782 -4.659 -6.651 1.00 85.31 231 SER A C 1
ATOM 1831 O O . SER A 1 231 ? -6.765 -3.942 -6.459 1.00 85.31 231 SER A O 1
ATOM 1833 N N . TRP A 1 232 ? -5.713 -5.911 -6.192 1.00 90.94 232 TRP A N 1
ATOM 1834 C CA . TRP A 1 232 ? -6.818 -6.558 -5.495 1.00 90.94 232 TRP A CA 1
ATOM 1835 C C . TRP A 1 232 ? -7.194 -5.841 -4.193 1.00 90.94 232 TRP A C 1
ATOM 1837 O O . TRP A 1 232 ? -8.343 -5.947 -3.771 1.00 90.94 232 TRP A O 1
ATOM 1847 N N . CYS A 1 233 ? -6.268 -5.117 -3.550 1.00 93.69 233 CYS A N 1
ATOM 1848 C CA . CYS A 1 233 ? -6.552 -4.390 -2.313 1.00 93.69 233 CYS A CA 1
ATOM 1849 C C . CYS A 1 233 ? -7.638 -3.337 -2.547 1.00 93.69 233 CYS A C 1
ATOM 1851 O O . CYS A 1 233 ? -8.631 -3.305 -1.822 1.00 93.69 233 CYS A O 1
ATOM 1853 N N . ASP A 1 234 ? -7.468 -2.520 -3.586 1.00 91.62 234 ASP A N 1
ATOM 1854 C CA . ASP A 1 234 ? -8.404 -1.456 -3.941 1.00 91.62 234 ASP A CA 1
ATOM 1855 C C . ASP A 1 234 ? -9.753 -2.029 -4.374 1.00 91.62 234 ASP A C 1
ATOM 1857 O O . ASP A 1 234 ? -10.812 -1.640 -3.877 1.00 91.62 234 ASP A O 1
ATOM 1861 N N . GLU A 1 235 ? -9.704 -3.045 -5.237 1.00 91.00 235 GLU A N 1
ATOM 1862 C CA . GLU A 1 235 ? -10.904 -3.655 -5.783 1.00 91.00 235 GLU A CA 1
ATOM 1863 C C . GLU A 1 235 ? -11.753 -4.346 -4.711 1.00 91.00 235 GLU A C 1
ATOM 1865 O O . GLU A 1 235 ? -12.968 -4.142 -4.667 1.00 91.00 235 GLU A O 1
ATOM 1870 N N . LEU A 1 236 ? -11.139 -5.123 -3.812 1.00 94.50 236 LEU A N 1
ATOM 1871 C CA . LEU A 1 236 ? -11.878 -5.777 -2.733 1.00 94.50 236 LEU A CA 1
ATOM 1872 C C . LEU A 1 236 ? -12.431 -4.761 -1.730 1.00 94.50 236 LEU A C 1
ATOM 1874 O O . LEU A 1 236 ? -13.574 -4.905 -1.301 1.00 94.50 236 LEU A O 1
ATOM 1878 N N . VAL A 1 237 ? -11.656 -3.738 -1.357 1.00 95.25 237 VAL A N 1
ATOM 1879 C CA . VAL A 1 237 ? -12.094 -2.755 -0.354 1.00 95.25 237 VAL A CA 1
ATOM 1880 C C . VAL A 1 237 ? -13.255 -1.903 -0.868 1.00 95.25 237 VAL A C 1
ATOM 1882 O O . VAL A 1 237 ? -14.198 -1.655 -0.109 1.00 95.25 237 VAL A O 1
ATOM 1885 N N . PHE A 1 238 ? -13.215 -1.478 -2.136 1.00 93.19 238 PHE A N 1
ATOM 1886 C CA . PHE A 1 238 ? -14.227 -0.585 -2.699 1.00 93.19 238 PHE A CA 1
ATOM 1887 C C . PHE A 1 238 ? -15.407 -1.307 -3.352 1.00 93.19 238 PHE A C 1
ATOM 1889 O O . PHE A 1 238 ? -16.545 -0.892 -3.134 1.00 93.19 238 PHE A O 1
ATOM 1896 N N . LYS A 1 239 ? -15.187 -2.385 -4.120 1.00 92.50 239 LYS A N 1
ATOM 1897 C CA . LYS A 1 239 ? -16.289 -3.105 -4.789 1.00 92.50 239 LYS A CA 1
ATOM 1898 C C . LYS A 1 239 ? -16.974 -4.128 -3.884 1.00 92.50 239 LYS A C 1
ATOM 1900 O O . LYS A 1 239 ? -18.162 -4.386 -4.060 1.00 92.50 239 LYS A O 1
ATOM 1905 N N . TYR A 1 240 ? -16.254 -4.687 -2.906 1.00 94.56 240 TYR A N 1
ATOM 1906 C CA . TYR A 1 240 ? -16.753 -5.751 -2.024 1.00 94.56 240 TYR A CA 1
ATOM 1907 C C . TYR A 1 240 ? -16.579 -5.414 -0.530 1.00 94.56 240 TYR A C 1
ATOM 1909 O O . TYR A 1 240 ? -16.015 -6.204 0.234 1.00 94.56 240 TYR A O 1
ATOM 1917 N N . PRO A 1 241 ? -17.095 -4.259 -0.064 1.00 94.56 241 PRO A N 1
ATOM 1918 C CA . PRO A 1 241 ? -16.875 -3.778 1.299 1.00 94.56 241 PRO A CA 1
ATOM 1919 C C . PRO A 1 241 ? -17.408 -4.713 2.393 1.00 94.56 241 PRO A C 1
ATOM 1921 O O . PRO A 1 241 ? -16.952 -4.618 3.528 1.00 94.56 241 PRO A O 1
ATOM 1924 N N . CYS A 1 242 ? -18.350 -5.608 2.073 1.00 93.62 242 CYS A N 1
ATOM 1925 C CA . CYS A 1 242 ? -18.898 -6.602 3.000 1.00 93.62 242 CYS A CA 1
ATOM 1926 C C . CYS A 1 242 ? -17.860 -7.620 3.497 1.00 93.62 242 CYS A C 1
ATOM 1928 O O . CYS A 1 242 ? -18.060 -8.231 4.541 1.00 93.62 242 CYS A O 1
ATOM 1930 N N . LEU A 1 243 ? -16.747 -7.792 2.775 1.00 96.69 243 LEU A N 1
ATOM 1931 C CA . LEU A 1 243 ? -15.676 -8.720 3.146 1.00 96.69 243 LEU A CA 1
ATOM 1932 C C . LEU A 1 243 ? -14.808 -8.209 4.302 1.00 96.69 243 LEU A C 1
ATOM 1934 O O . LEU A 1 243 ? -14.017 -8.976 4.853 1.00 96.69 243 LEU A O 1
ATOM 1938 N N . PHE A 1 244 ? -14.942 -6.932 4.663 1.00 97.06 244 PHE A N 1
ATOM 1939 C CA . PHE A 1 244 ? -14.097 -6.260 5.639 1.00 97.06 244 PHE A CA 1
ATOM 1940 C C . PHE A 1 244 ? -14.930 -5.487 6.659 1.00 97.06 244 PHE A C 1
ATOM 1942 O O . PHE A 1 244 ? -15.909 -4.814 6.327 1.00 97.06 244 PHE A O 1
ATOM 1949 N N . SER A 1 245 ? -14.477 -5.495 7.911 1.00 95.38 245 SER A N 1
ATOM 1950 C CA . SER A 1 245 ? -15.063 -4.642 8.942 1.00 95.38 245 SER A CA 1
ATOM 1951 C C . SER A 1 245 ? -14.897 -3.153 8.597 1.00 95.38 245 SER A C 1
ATOM 1953 O O . SER A 1 245 ? -14.035 -2.753 7.804 1.00 95.38 245 SER A O 1
ATOM 1955 N N . VAL A 1 246 ? -15.717 -2.300 9.219 1.00 94.81 246 VAL A N 1
ATOM 1956 C CA . VAL A 1 246 ? -15.583 -0.836 9.094 1.00 94.81 246 VAL A CA 1
ATOM 1957 C C . VAL A 1 246 ? -14.193 -0.378 9.542 1.00 94.81 246 VAL A C 1
ATOM 1959 O O . VAL A 1 246 ? -13.607 0.507 8.919 1.00 94.81 246 VAL A O 1
ATOM 1962 N N . GLU A 1 247 ? -13.632 -1.011 10.573 1.00 95.25 247 GLU A N 1
ATOM 1963 C CA . GLU A 1 247 ? -12.284 -0.722 11.059 1.00 95.25 247 GLU A CA 1
ATOM 1964 C C . GLU A 1 247 ? -11.222 -1.019 9.994 1.00 95.25 247 GLU A C 1
ATOM 1966 O O . GLU A 1 247 ? -10.396 -0.158 9.690 1.00 95.25 247 GLU A O 1
ATOM 1971 N N . THR A 1 248 ? -11.271 -2.196 9.364 1.00 96.50 248 THR A N 1
ATOM 1972 C CA . THR A 1 248 ? -10.319 -2.583 8.312 1.00 96.50 248 THR A CA 1
ATOM 1973 C C . THR A 1 248 ? -10.386 -1.637 7.114 1.00 96.50 248 THR A C 1
ATOM 1975 O O . THR A 1 248 ? -9.349 -1.182 6.628 1.00 96.50 248 THR A O 1
ATOM 1978 N N . ARG A 1 249 ? -11.592 -1.253 6.678 1.00 96.06 249 ARG A N 1
ATOM 1979 C CA . ARG A 1 249 ? -11.764 -0.268 5.596 1.00 96.06 249 ARG A CA 1
ATOM 1980 C C . ARG A 1 249 ? -11.271 1.123 5.995 1.00 96.06 249 ARG A C 1
ATOM 1982 O O . ARG A 1 249 ? -10.644 1.806 5.190 1.00 96.06 249 ARG A O 1
ATOM 1989 N N . THR A 1 250 ? -11.482 1.522 7.248 1.00 95.62 250 THR A N 1
ATOM 1990 C CA . THR A 1 250 ? -10.955 2.785 7.791 1.00 95.62 250 THR A CA 1
ATOM 1991 C C . THR A 1 250 ? -9.427 2.784 7.825 1.00 95.62 250 THR A C 1
ATOM 1993 O O . THR A 1 250 ? -8.807 3.799 7.510 1.00 95.62 250 THR A O 1
ATOM 1996 N N . ASN A 1 251 ? -8.805 1.652 8.166 1.00 94.69 251 ASN A N 1
ATOM 1997 C CA . ASN A 1 251 ? -7.353 1.489 8.114 1.00 94.69 251 ASN A CA 1
ATOM 1998 C C . ASN A 1 251 ? -6.825 1.630 6.682 1.00 94.69 251 ASN A C 1
ATOM 2000 O O . ASN A 1 251 ? -5.899 2.409 6.468 1.00 94.69 251 ASN A O 1
ATOM 2004 N N . TYR A 1 252 ? -7.450 0.962 5.705 1.00 95.94 252 TYR A N 1
ATOM 2005 C CA . TYR A 1 252 ? -7.098 1.128 4.290 1.00 95.94 252 TYR A CA 1
ATOM 2006 C C . TYR A 1 252 ? -7.209 2.592 3.848 1.00 95.94 252 TYR A C 1
ATOM 2008 O O . TYR A 1 252 ? -6.256 3.148 3.311 1.00 95.94 252 TYR A O 1
ATOM 2016 N N . PHE A 1 253 ? -8.330 3.249 4.155 1.00 94.94 253 PHE A N 1
ATOM 2017 C CA . PHE A 1 253 ? -8.555 4.654 3.816 1.00 94.94 253 PHE A CA 1
ATOM 2018 C C . PHE A 1 253 ? -7.492 5.584 4.421 1.00 94.94 253 PHE A C 1
ATOM 2020 O O . PHE A 1 253 ? -6.920 6.416 3.721 1.00 94.94 253 PHE A O 1
ATOM 2027 N N . ARG A 1 254 ? -7.166 5.428 5.711 1.00 92.31 254 ARG A N 1
ATOM 2028 C CA . ARG A 1 254 ? -6.124 6.234 6.374 1.00 92.31 254 ARG A CA 1
ATOM 2029 C C . ARG A 1 254 ? -4.739 6.018 5.766 1.00 92.31 254 ARG A C 1
ATOM 2031 O O . ARG A 1 254 ? -3.958 6.966 5.710 1.00 92.31 254 ARG A O 1
ATOM 2038 N N . ALA A 1 255 ? -4.451 4.799 5.315 1.00 90.69 255 ALA A N 1
ATOM 2039 C CA . ALA A 1 255 ? -3.179 4.445 4.704 1.00 90.69 255 ALA A CA 1
ATOM 2040 C C . ALA A 1 255 ? -3.017 5.007 3.283 1.00 90.69 255 ALA A C 1
ATOM 2042 O O . ALA A 1 255 ? -1.890 5.281 2.881 1.00 90.69 255 ALA A O 1
ATOM 2043 N N . THR A 1 256 ? -4.097 5.196 2.518 1.00 91.62 256 THR A N 1
ATOM 2044 C CA . THR A 1 256 ? -4.001 5.498 1.075 1.00 91.62 256 THR A CA 1
ATOM 2045 C C . THR A 1 256 ? -4.552 6.865 0.658 1.00 91.62 256 THR A C 1
ATOM 2047 O O . THR A 1 256 ? -4.104 7.402 -0.354 1.00 91.62 256 THR A O 1
ATOM 2050 N N . ALA A 1 257 ? -5.477 7.467 1.414 1.00 89.44 257 ALA A N 1
ATOM 2051 C CA . ALA A 1 257 ? -6.243 8.626 0.940 1.00 89.44 257 ALA A CA 1
ATOM 2052 C C . ALA A 1 257 ? -5.539 9.986 1.099 1.00 89.44 257 ALA A C 1
ATOM 2054 O O . ALA A 1 257 ? -5.746 10.882 0.287 1.00 89.44 257 ALA A O 1
ATOM 2055 N N . PHE A 1 258 ? -4.711 10.168 2.133 1.00 87.12 258 PHE A N 1
ATOM 2056 C CA . PHE A 1 258 ? -4.188 11.492 2.521 1.00 87.12 258 PHE A CA 1
ATOM 2057 C C . PHE A 1 258 ? -2.775 11.806 1.998 1.00 87.12 258 PHE A C 1
ATOM 2059 O O . PHE A 1 258 ? -2.136 12.757 2.456 1.00 87.12 258 PHE A O 1
ATOM 2066 N N . GLY A 1 259 ? -2.280 11.001 1.058 1.00 85.62 259 GLY A N 1
ATOM 2067 C CA . GLY A 1 259 ? -0.953 11.145 0.463 1.00 85.62 259 GLY A CA 1
ATOM 2068 C C . GLY A 1 259 ? 0.191 10.586 1.317 1.00 85.62 259 GLY A C 1
ATOM 2069 O O . GLY A 1 259 ? 0.071 10.375 2.525 1.00 85.62 259 GLY A O 1
ATOM 2070 N N . THR A 1 260 ? 1.339 10.388 0.668 1.00 86.12 260 THR A N 1
ATOM 2071 C CA . THR A 1 260 ? 2.494 9.635 1.180 1.00 86.12 260 THR A CA 1
ATOM 2072 C C . THR A 1 260 ? 2.974 10.078 2.564 1.00 86.12 260 THR A C 1
ATOM 2074 O O . THR A 1 260 ? 3.170 9.243 3.446 1.00 86.12 260 THR A O 1
ATOM 2077 N N . SER A 1 261 ? 3.114 11.384 2.803 1.00 86.06 261 SER A N 1
ATOM 2078 C CA . SER A 1 261 ? 3.580 11.916 4.094 1.00 86.06 261 SER A CA 1
ATOM 2079 C C . SER A 1 261 ? 2.644 11.556 5.252 1.00 86.06 261 SER A C 1
ATOM 2081 O O . SER A 1 261 ? 3.100 11.237 6.350 1.00 86.06 261 SER A O 1
ATOM 2083 N N . ARG A 1 262 ? 1.325 11.589 5.020 1.00 87.69 262 ARG A N 1
ATOM 2084 C CA . ARG A 1 262 ? 0.319 11.234 6.031 1.00 87.69 262 ARG A CA 1
ATOM 2085 C C . ARG A 1 262 ? 0.260 9.724 6.237 1.00 87.69 262 ARG A C 1
ATOM 2087 O O . ARG A 1 262 ? 0.181 9.288 7.383 1.00 87.69 262 ARG A O 1
ATOM 2094 N N . SER A 1 263 ? 0.378 8.948 5.161 1.00 89.06 263 SER A N 1
ATOM 2095 C CA . SER A 1 263 ? 0.471 7.488 5.212 1.00 89.06 263 SER A CA 1
ATOM 2096 C C . SER A 1 263 ? 1.651 7.018 6.063 1.00 89.06 263 SER A C 1
ATOM 2098 O O . SER A 1 263 ? 1.478 6.164 6.929 1.00 89.06 263 SER A O 1
ATOM 2100 N N . ILE A 1 264 ? 2.832 7.624 5.883 1.00 86.81 264 ILE A N 1
ATOM 2101 C CA . ILE A 1 264 ? 4.037 7.324 6.674 1.00 86.81 264 ILE A CA 1
ATOM 2102 C C . ILE A 1 264 ? 3.785 7.546 8.169 1.00 86.81 264 ILE A C 1
ATOM 2104 O O . ILE A 1 264 ? 4.112 6.687 8.987 1.00 86.81 264 ILE A O 1
ATOM 2108 N N . VAL A 1 265 ? 3.174 8.670 8.548 1.00 86.88 265 VAL A N 1
ATOM 2109 C CA . VAL A 1 265 ? 2.899 8.941 9.967 1.00 86.88 265 VAL A CA 1
ATOM 2110 C C . VAL A 1 265 ? 1.800 8.042 10.527 1.00 86.88 265 VAL A C 1
ATOM 2112 O O . VAL A 1 265 ? 1.893 7.621 11.682 1.00 86.88 265 VAL A O 1
ATOM 2115 N N . TRP A 1 266 ? 0.789 7.688 9.730 1.00 88.88 266 TRP A N 1
ATOM 2116 C CA . TRP A 1 266 ? -0.195 6.683 10.131 1.00 88.88 266 TRP A CA 1
ATOM 2117 C C . TRP A 1 266 ? 0.475 5.331 10.430 1.00 88.88 266 TRP A C 1
ATOM 2119 O O . TRP A 1 266 ? 0.221 4.753 11.488 1.00 88.88 266 TRP A O 1
ATOM 2129 N N . LEU A 1 267 ? 1.392 4.878 9.568 1.00 87.81 267 LEU A N 1
ATOM 2130 C CA . LEU A 1 267 ? 2.163 3.643 9.759 1.00 87.81 267 LEU A CA 1
ATOM 2131 C C . LEU A 1 267 ? 3.029 3.687 11.021 1.00 87.81 267 LEU A C 1
ATOM 2133 O O . LEU A 1 267 ? 3.013 2.745 11.810 1.00 87.81 267 LEU A O 1
ATOM 2137 N N . GLN A 1 268 ? 3.744 4.794 11.245 1.00 86.94 268 GLN A N 1
ATOM 2138 C CA . GLN A 1 268 ? 4.555 4.991 12.451 1.00 86.94 268 GLN A CA 1
ATOM 2139 C C . GLN A 1 268 ? 3.696 4.958 13.720 1.00 86.94 268 GLN A C 1
ATOM 2141 O O . GLN A 1 268 ? 4.044 4.282 14.682 1.00 86.94 268 GLN A O 1
ATOM 2146 N N . THR A 1 269 ? 2.541 5.630 13.702 1.00 87.38 269 THR A N 1
ATOM 2147 C CA . THR A 1 269 ? 1.603 5.657 14.834 1.00 87.38 269 THR A CA 1
ATOM 2148 C C . THR A 1 269 ? 1.051 4.262 15.130 1.00 87.38 269 THR A C 1
ATOM 2150 O O . THR A 1 269 ? 0.970 3.856 16.286 1.00 87.38 269 THR A O 1
ATOM 2153 N N . ARG A 1 270 ? 0.697 3.501 14.088 1.00 86.31 270 ARG A N 1
ATOM 2154 C CA . ARG A 1 270 ? 0.228 2.115 14.211 1.00 86.31 270 ARG A CA 1
ATOM 2155 C C . ARG A 1 270 ? 1.312 1.202 14.791 1.00 86.31 270 ARG A C 1
ATOM 2157 O O . ARG A 1 270 ? 1.017 0.404 15.676 1.00 86.31 270 ARG A O 1
ATOM 2164 N N . HIS A 1 271 ? 2.550 1.326 14.318 1.00 84.50 271 HIS A N 1
ATOM 2165 C CA . HIS A 1 271 ? 3.682 0.562 14.840 1.00 84.50 271 HIS A CA 1
ATOM 2166 C C . HIS A 1 271 ? 3.938 0.867 16.325 1.00 84.50 271 HIS A C 1
ATOM 2168 O O . HIS A 1 271 ? 4.082 -0.057 17.124 1.00 84.50 271 HIS A O 1
ATOM 2174 N N . ASP A 1 272 ? 3.904 2.145 16.715 1.00 84.88 272 ASP A N 1
ATOM 2175 C CA . ASP A 1 272 ? 4.051 2.567 18.114 1.00 84.88 272 ASP A CA 1
ATOM 2176 C C . ASP A 1 272 ? 2.931 1.988 19.003 1.00 84.88 272 ASP A C 1
ATOM 2178 O O . ASP A 1 272 ? 3.203 1.506 20.102 1.00 84.88 272 ASP A O 1
ATOM 2182 N N . GLN A 1 273 ? 1.685 1.943 18.514 1.00 85.31 273 GLN A N 1
ATOM 2183 C CA . GLN A 1 273 ? 0.566 1.309 19.228 1.00 85.31 273 GLN A CA 1
ATOM 2184 C C . GLN A 1 273 ? 0.766 -0.202 19.416 1.00 85.31 273 GLN A C 1
ATOM 2186 O O . GLN A 1 273 ? 0.491 -0.725 20.495 1.00 85.31 273 GLN A O 1
ATOM 2191 N N . MET A 1 274 ? 1.262 -0.906 18.394 1.00 81.88 274 MET A N 1
ATOM 2192 C CA . MET A 1 274 ? 1.559 -2.343 18.484 1.00 81.88 274 MET A CA 1
ATOM 2193 C C . MET A 1 274 ? 2.695 -2.626 19.478 1.00 81.88 274 MET A C 1
ATOM 2195 O O . MET A 1 274 ? 2.608 -3.570 20.267 1.00 81.88 274 MET A O 1
ATOM 2199 N N . LEU A 1 275 ? 3.739 -1.789 19.481 1.00 81.75 275 LEU A N 1
ATOM 2200 C CA . LEU A 1 275 ? 4.820 -1.868 20.463 1.00 81.75 275 LEU A CA 1
ATOM 2201 C C . LEU A 1 275 ? 4.307 -1.634 21.889 1.00 81.75 275 LEU A C 1
ATOM 2203 O O . LEU A 1 275 ? 4.644 -2.410 22.783 1.00 81.75 275 LEU A O 1
ATOM 2207 N N . GLU A 1 276 ? 3.467 -0.624 22.113 1.00 80.56 276 GLU A N 1
ATOM 2208 C CA . GLU A 1 276 ? 2.935 -0.320 23.447 1.00 80.56 276 GLU A CA 1
ATOM 2209 C C . GLU A 1 276 ? 2.051 -1.455 23.989 1.00 80.56 276 GLU A C 1
ATOM 2211 O O . GLU A 1 276 ? 2.207 -1.872 25.138 1.00 80.56 276 GLU A O 1
ATOM 2216 N N . GLN A 1 277 ? 1.202 -2.050 23.143 1.00 80.50 277 GLN A N 1
ATOM 2217 C CA . GLN A 1 277 ? 0.403 -3.226 23.514 1.00 80.50 277 GLN A CA 1
ATOM 2218 C C . GLN A 1 277 ? 1.283 -4.413 23.939 1.00 80.50 277 GLN A C 1
ATOM 2220 O O . GLN A 1 277 ? 0.976 -5.095 24.919 1.00 80.50 277 GLN A O 1
ATOM 2225 N N . SER A 1 278 ? 2.414 -4.637 23.259 1.00 76.94 278 SER A N 1
ATOM 2226 C CA . SER A 1 278 ? 3.350 -5.712 23.618 1.00 76.94 278 SER A CA 1
ATOM 2227 C C . SER A 1 278 ? 4.048 -5.481 24.970 1.00 76.94 278 SER A C 1
ATOM 2229 O O . SER A 1 278 ? 4.295 -6.436 25.713 1.00 76.94 278 SER A O 1
ATOM 2231 N N . ARG A 1 279 ? 4.308 -4.215 25.330 1.00 74.69 279 ARG A N 1
ATOM 2232 C CA . ARG A 1 279 ? 4.879 -3.820 26.630 1.00 74.69 279 ARG A CA 1
ATOM 2233 C C . ARG A 1 279 ? 3.863 -3.976 27.761 1.00 74.69 279 ARG A C 1
ATOM 2235 O O . ARG A 1 279 ? 4.219 -4.459 28.834 1.00 74.69 279 ARG A O 1
ATOM 2242 N N . GLY A 1 280 ? 2.602 -3.618 27.513 1.00 62.91 280 GLY A N 1
ATOM 2243 C CA . GLY A 1 280 ? 1.504 -3.807 28.465 1.00 62.91 280 GLY A CA 1
ATOM 2244 C C . GLY A 1 280 ? 1.205 -5.281 28.761 1.00 62.91 280 GLY A C 1
ATOM 2245 O O . GLY A 1 280 ? 0.914 -5.628 29.899 1.00 62.91 280 GLY A O 1
ATOM 2246 N N . ALA A 1 281 ? 1.343 -6.166 27.770 1.00 57.91 281 ALA A N 1
ATOM 2247 C CA . ALA A 1 281 ? 1.134 -7.603 27.962 1.00 57.91 281 ALA A CA 1
ATOM 2248 C C . ALA A 1 281 ? 2.266 -8.289 28.754 1.00 57.91 281 ALA A C 1
ATOM 2250 O O . ALA A 1 281 ? 2.039 -9.304 29.408 1.00 57.91 281 ALA A O 1
ATOM 2251 N N . THR A 1 282 ? 3.490 -7.751 28.709 1.00 56.94 282 THR A N 1
ATOM 2252 C CA . THR A 1 282 ? 4.642 -8.315 29.437 1.00 56.94 282 THR A CA 1
ATOM 2253 C C . THR A 1 282 ? 4.827 -7.729 30.836 1.00 56.94 282 THR A C 1
ATOM 2255 O O . THR A 1 282 ? 5.442 -8.379 31.685 1.00 56.94 282 THR A O 1
ATOM 2258 N N . SER A 1 283 ? 4.263 -6.552 31.129 1.00 55.00 283 SER A N 1
ATOM 2259 C CA . SER A 1 283 ? 4.425 -5.901 32.435 1.00 55.00 283 SER A CA 1
ATOM 2260 C C . SER A 1 283 ? 3.750 -6.651 33.590 1.00 55.00 283 SER A C 1
ATOM 2262 O O . SER A 1 283 ? 4.215 -6.541 34.722 1.00 55.00 283 SER A O 1
ATOM 2264 N N . THR A 1 284 ? 2.739 -7.492 33.339 1.00 51.00 284 THR A N 1
ATOM 2265 C CA . THR A 1 284 ? 2.146 -8.334 34.394 1.00 51.00 284 THR A CA 1
ATOM 2266 C C . THR A 1 284 ? 2.949 -9.600 34.703 1.00 51.00 284 THR A C 1
ATOM 2268 O O . THR A 1 284 ? 2.728 -10.197 35.752 1.00 51.00 284 THR A O 1
ATOM 2271 N N . ALA A 1 285 ? 3.882 -10.023 33.842 1.00 45.25 285 ALA A N 1
ATOM 2272 C CA . ALA A 1 285 ? 4.591 -11.298 34.011 1.00 45.25 285 ALA A CA 1
ATOM 2273 C C . ALA A 1 285 ? 6.082 -11.167 34.371 1.00 45.25 285 ALA A C 1
ATOM 2275 O O . ALA A 1 285 ? 6.707 -12.167 34.713 1.00 45.25 285 ALA A O 1
ATOM 2276 N N . ALA A 1 286 ? 6.671 -9.968 34.328 1.00 42.34 286 ALA A N 1
ATOM 2277 C CA . ALA A 1 286 ? 8.120 -9.807 34.468 1.00 42.34 286 ALA A CA 1
ATOM 2278 C C . ALA A 1 286 ? 8.523 -8.702 35.462 1.00 42.34 286 ALA A C 1
ATOM 2280 O O . ALA A 1 286 ? 9.305 -7.814 35.139 1.00 42.34 286 ALA A O 1
ATOM 2281 N N . VAL A 1 287 ? 8.039 -8.783 36.706 1.00 41.38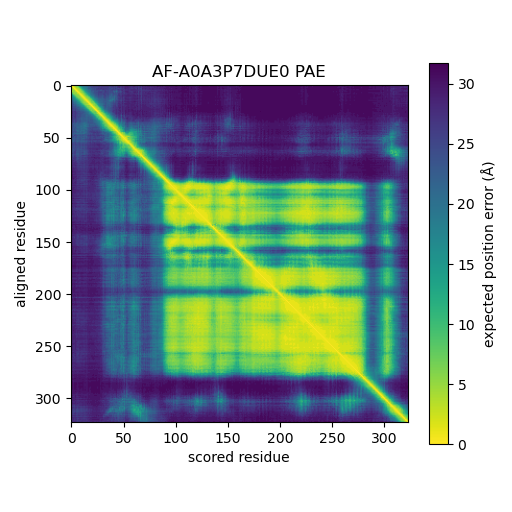 287 VAL A N 1
ATOM 2282 C CA . VAL A 1 287 ? 8.659 -8.074 37.854 1.00 41.38 287 VAL A CA 1
ATOM 2283 C C . VAL A 1 287 ? 9.878 -8.850 38.398 1.00 41.38 287 VAL A C 1
ATOM 2285 O O . VAL A 1 287 ? 10.553 -8.421 39.327 1.00 41.38 287 VAL A O 1
ATOM 2288 N N . SER A 1 288 ? 10.247 -9.974 37.784 1.00 34.66 288 SER A N 1
ATOM 2289 C CA . SER A 1 288 ? 11.389 -10.787 38.202 1.00 34.66 288 SER A CA 1
ATOM 2290 C C . SER A 1 288 ? 12.330 -11.029 37.030 1.00 34.66 288 SER A C 1
ATOM 2292 O O . SER A 1 288 ? 12.251 -12.057 36.372 1.00 34.66 288 SER A O 1
ATOM 2294 N N . ASN A 1 289 ? 13.186 -10.052 36.727 1.00 30.72 289 ASN A N 1
ATOM 2295 C CA . ASN A 1 289 ? 14.630 -10.278 36.658 1.00 30.72 289 ASN A CA 1
ATOM 2296 C C . ASN A 1 289 ? 15.382 -8.983 36.341 1.00 30.72 289 ASN A C 1
ATOM 2298 O O . ASN A 1 289 ? 15.206 -8.330 35.314 1.00 30.72 289 ASN A O 1
ATOM 2302 N N . LEU A 1 290 ? 16.242 -8.656 37.296 1.00 32.12 290 LEU A N 1
ATOM 2303 C CA . LEU A 1 290 ? 17.305 -7.674 37.259 1.00 32.12 290 LEU A CA 1
ATOM 2304 C C . LEU A 1 290 ? 18.130 -7.722 35.956 1.00 32.12 290 LEU A C 1
ATOM 2306 O O . LEU A 1 290 ? 18.526 -8.781 35.476 1.00 32.12 290 LEU A O 1
ATOM 2310 N N . THR A 1 291 ? 18.468 -6.523 35.473 1.00 33.31 291 THR A N 1
ATOM 2311 C CA . THR A 1 291 ? 19.770 -6.159 34.874 1.00 33.31 291 THR A CA 1
ATOM 2312 C C . THR A 1 291 ? 20.254 -6.890 33.616 1.00 33.31 291 THR A C 1
ATOM 2314 O O . THR A 1 291 ? 21.423 -6.769 33.257 1.00 33.31 291 THR A O 1
ATOM 2317 N N . GLY A 1 292 ? 19.383 -7.583 32.891 1.00 32.50 292 GLY A N 1
ATOM 2318 C CA . GLY A 1 292 ? 19.707 -8.104 31.565 1.00 32.50 292 GLY A CA 1
ATOM 2319 C C . GLY A 1 292 ? 19.590 -7.010 30.514 1.00 32.50 292 GLY A C 1
ATOM 2320 O O . GLY A 1 292 ? 18.481 -6.709 30.090 1.00 32.50 292 GLY A O 1
ATOM 2321 N N . THR A 1 293 ? 20.724 -6.415 30.136 1.00 36.44 293 THR A N 1
ATOM 2322 C CA . THR A 1 293 ? 20.955 -5.738 28.849 1.00 36.44 293 THR A CA 1
ATOM 2323 C C . THR A 1 293 ? 19.770 -4.907 28.365 1.00 36.44 293 THR A C 1
ATOM 2325 O O . THR A 1 293 ? 18.873 -5.407 27.680 1.00 36.44 293 THR A O 1
ATOM 2328 N N . ARG A 1 294 ? 19.808 -3.603 28.670 1.00 41.25 294 ARG A N 1
ATOM 2329 C CA . ARG A 1 294 ? 19.193 -2.599 27.797 1.00 41.25 294 ARG A CA 1
ATOM 2330 C C . ARG A 1 294 ? 19.573 -3.027 26.388 1.00 41.25 294 ARG A C 1
ATOM 2332 O O . ARG A 1 294 ? 20.756 -2.989 26.074 1.00 41.25 294 ARG A O 1
ATOM 2339 N N . ARG A 1 295 ? 18.626 -3.587 25.627 1.00 42.91 295 ARG A N 1
ATOM 2340 C CA . ARG A 1 295 ? 18.838 -3.818 24.205 1.00 42.91 295 ARG A CA 1
ATOM 2341 C C . ARG A 1 295 ? 19.299 -2.465 23.722 1.00 42.91 295 ARG A C 1
ATOM 2343 O O . ARG A 1 295 ? 18.538 -1.505 23.864 1.00 42.91 295 ARG A O 1
ATOM 2350 N N . ASP A 1 296 ? 20.567 -2.417 23.328 1.00 38.91 296 ASP A N 1
ATOM 2351 C CA . ASP A 1 296 ? 21.173 -1.272 22.690 1.00 38.91 296 ASP A CA 1
ATOM 2352 C C . ASP A 1 296 ? 20.150 -0.676 21.750 1.00 38.91 296 ASP A C 1
ATOM 2354 O O . ASP A 1 296 ? 19.346 -1.409 21.166 1.00 38.91 296 ASP A O 1
ATOM 2358 N N . ASP A 1 297 ? 20.169 0.645 21.690 1.00 39.97 297 ASP A N 1
ATOM 2359 C CA . ASP A 1 297 ? 19.322 1.515 20.904 1.00 39.97 297 ASP A CA 1
ATOM 2360 C C . ASP A 1 297 ? 19.341 1.173 19.400 1.00 39.97 297 ASP A C 1
ATOM 2362 O O . ASP A 1 297 ? 19.613 2.012 18.547 1.00 39.97 297 ASP A O 1
ATOM 2366 N N . ASN A 1 298 ? 18.874 -0.018 19.027 1.00 43.69 298 ASN A N 1
ATOM 2367 C CA . ASN A 1 298 ? 18.002 -0.240 17.901 1.00 43.69 298 ASN A CA 1
ATOM 2368 C C . ASN A 1 298 ? 16.707 0.541 18.194 1.00 43.69 298 ASN A C 1
ATOM 2370 O O . ASN A 1 298 ? 15.620 -0.020 18.296 1.00 43.69 298 ASN A O 1
ATOM 2374 N N . TYR A 1 299 ? 16.819 1.862 18.317 1.00 41.38 299 TYR A N 1
ATOM 2375 C CA . TYR A 1 299 ? 16.055 2.730 17.456 1.00 41.38 299 TYR A CA 1
ATOM 2376 C C . TYR A 1 299 ? 16.575 2.417 16.045 1.00 41.38 299 TYR A C 1
ATOM 2378 O O . TYR A 1 299 ? 17.526 3.062 15.602 1.00 41.38 299 TYR A O 1
ATOM 2386 N N . PRO A 1 300 ? 16.020 1.445 15.282 1.00 47.88 300 PRO A N 1
ATOM 2387 C CA . PRO A 1 300 ? 16.018 1.702 13.860 1.00 47.88 300 PRO A CA 1
ATOM 2388 C C . PRO A 1 300 ? 15.349 3.069 13.756 1.00 47.88 300 PRO A C 1
ATOM 2390 O O . PRO A 1 300 ? 14.327 3.319 14.396 1.00 47.88 300 PRO A O 1
ATOM 2393 N N . GLU A 1 301 ? 15.985 3.997 13.069 1.00 55.97 301 GLU A N 1
ATOM 2394 C CA . GLU A 1 301 ? 15.450 5.318 12.782 1.00 55.97 301 GLU A CA 1
ATOM 2395 C C . GLU A 1 301 ? 14.244 5.147 11.833 1.00 55.97 301 GLU A C 1
ATOM 2397 O O . GLU A 1 301 ? 14.237 5.582 10.693 1.00 55.97 301 GLU A O 1
ATOM 2402 N N . PHE A 1 302 ? 13.213 4.419 12.281 1.00 62.31 302 PHE A N 1
ATOM 2403 C CA . PHE A 1 302 ? 11.972 4.151 11.565 1.00 62.31 302 PHE A CA 1
ATOM 2404 C C . PHE A 1 302 ? 11.126 5.425 11.506 1.00 62.31 302 PHE A C 1
ATOM 2406 O O . PHE A 1 302 ? 10.260 5.592 10.643 1.00 62.31 302 PHE A O 1
ATOM 2413 N N . ARG A 1 303 ? 11.392 6.355 12.434 1.00 70.75 303 ARG A N 1
ATOM 2414 C CA . ARG A 1 303 ? 10.812 7.691 12.462 1.00 70.75 303 ARG A CA 1
ATOM 2415 C C . ARG A 1 303 ? 11.510 8.591 11.447 1.00 70.75 303 ARG A C 1
ATOM 2417 O O . ARG A 1 303 ? 12.386 9.370 11.790 1.00 70.75 303 ARG A O 1
ATOM 2424 N N . ILE A 1 304 ? 11.024 8.516 10.212 1.00 70.94 304 ILE A N 1
ATOM 2425 C CA . ILE A 1 304 ? 11.382 9.405 9.097 1.00 70.94 304 ILE A CA 1
ATOM 2426 C C . ILE A 1 304 ? 11.127 10.882 9.461 1.00 70.94 304 ILE A C 1
ATOM 2428 O O . ILE A 1 304 ? 11.895 11.760 9.083 1.00 70.94 304 ILE A O 1
ATOM 2432 N N . GLY A 1 305 ? 10.056 11.174 10.209 1.00 73.38 305 GLY A N 1
ATOM 2433 C CA . GLY A 1 305 ? 9.697 12.535 10.602 1.00 73.38 305 GLY A CA 1
ATOM 2434 C C . GLY A 1 305 ? 8.268 12.653 11.126 1.00 73.38 305 GLY A C 1
ATOM 2435 O O . GLY A 1 305 ? 7.510 11.688 11.128 1.00 73.38 305 GLY A O 1
ATOM 2436 N N . ARG A 1 306 ? 7.900 13.852 11.581 1.00 80.44 306 ARG A N 1
ATOM 2437 C CA . ARG A 1 306 ? 6.554 14.208 12.058 1.00 80.44 306 ARG A CA 1
ATOM 2438 C C . ARG A 1 306 ? 5.846 15.078 11.025 1.00 80.44 306 ARG A C 1
ATOM 2440 O O . ARG A 1 306 ? 6.493 15.863 10.340 1.00 80.44 306 ARG A O 1
ATOM 2447 N N . ILE A 1 307 ? 4.517 14.994 10.957 1.00 82.62 307 ILE A N 1
ATOM 2448 C CA . ILE A 1 307 ? 3.718 15.892 10.111 1.00 82.62 307 ILE A CA 1
ATOM 2449 C C . ILE A 1 307 ? 3.885 17.335 10.587 1.00 82.62 307 ILE A C 1
ATOM 2451 O O . ILE A 1 307 ? 3.657 17.645 11.761 1.00 82.62 307 ILE A O 1
ATOM 2455 N N . LYS A 1 308 ? 4.225 18.211 9.644 1.00 81.31 308 LYS A N 1
ATOM 2456 C CA . LYS A 1 308 ? 4.167 19.659 9.797 1.00 81.31 308 LYS A CA 1
ATOM 2457 C C . LYS A 1 308 ? 2.716 20.131 9.883 1.00 81.31 308 LYS A C 1
ATOM 2459 O O . LYS A 1 308 ? 1.879 19.745 9.069 1.00 81.31 308 LYS A O 1
ATOM 2464 N N . HIS A 1 309 ? 2.426 20.975 10.865 1.00 80.81 309 HIS A N 1
ATOM 2465 C CA . HIS A 1 309 ? 1.139 21.645 11.005 1.00 80.81 309 HIS A CA 1
ATOM 2466 C C . HIS A 1 309 ? 1.245 23.065 10.462 1.00 80.81 309 HIS A C 1
ATOM 2468 O O . HIS A 1 309 ? 2.118 23.828 10.871 1.00 80.81 309 HIS A O 1
ATOM 2474 N N . GLU A 1 310 ? 0.335 23.424 9.567 1.00 78.12 310 GLU A N 1
ATOM 2475 C CA . GLU A 1 310 ? 0.250 24.771 9.011 1.00 78.12 310 GLU A CA 1
ATOM 2476 C C . GLU A 1 310 ? -0.984 25.464 9.581 1.00 78.12 310 GLU A C 1
ATOM 2478 O O . GLU A 1 310 ? -2.077 24.893 9.604 1.00 78.12 310 GLU A O 1
ATOM 2483 N N . ARG A 1 311 ? -0.793 26.675 10.109 1.00 75.81 311 ARG A N 1
ATOM 2484 C CA . ARG A 1 311 ? -1.868 27.513 10.642 1.00 75.81 311 ARG A CA 1
ATOM 2485 C C . ARG A 1 311 ? -2.047 28.716 9.738 1.00 75.81 311 ARG A C 1
ATOM 2487 O O . ARG A 1 311 ? -1.150 29.545 9.638 1.00 75.81 311 ARG A O 1
ATOM 2494 N N . ILE A 1 312 ? -3.212 28.803 9.107 1.00 73.88 312 ILE A N 1
ATOM 2495 C CA . ILE A 1 312 ? -3.558 29.929 8.245 1.00 73.88 312 ILE A CA 1
ATOM 2496 C C . ILE A 1 312 ? -4.108 31.052 9.121 1.00 73.88 312 ILE A C 1
ATOM 2498 O O . ILE A 1 312 ? -5.132 30.873 9.788 1.00 73.88 312 ILE A O 1
ATOM 2502 N N . LYS A 1 313 ? -3.436 32.206 9.135 1.00 72.69 313 LYS A N 1
ATOM 2503 C CA . LYS A 1 313 ? -3.985 33.418 9.753 1.00 72.69 313 LYS A CA 1
ATOM 2504 C C . LYS A 1 313 ? -4.874 34.117 8.734 1.00 72.69 313 LYS A C 1
ATOM 2506 O O . LYS A 1 313 ? -4.399 34.638 7.732 1.00 72.69 313 LYS A O 1
ATOM 2511 N N . VAL A 1 314 ? -6.177 34.114 8.994 1.00 69.81 314 VAL A N 1
ATOM 2512 C CA . VAL A 1 314 ? -7.144 34.877 8.203 1.00 69.81 314 VAL A CA 1
ATOM 2513 C C . VAL A 1 314 ? -7.231 36.277 8.803 1.00 69.81 314 VAL A C 1
ATOM 2515 O O . VAL A 1 314 ? -7.838 36.473 9.858 1.00 69.81 314 VAL A O 1
ATOM 2518 N N . CYS A 1 315 ? -6.593 37.252 8.158 1.00 69.81 315 CYS A N 1
ATOM 2519 C CA . CYS A 1 315 ? -6.782 38.660 8.484 1.00 69.81 315 CYS A CA 1
ATOM 2520 C C . CYS A 1 315 ? -8.162 39.089 7.980 1.00 69.81 315 CYS A C 1
ATOM 2522 O O . CYS A 1 315 ? -8.373 39.273 6.785 1.00 69.81 315 CYS A O 1
ATOM 2524 N N . PHE A 1 316 ? -9.124 39.245 8.887 1.00 60.34 316 PHE A N 1
ATOM 2525 C CA . PHE A 1 316 ? -10.389 39.882 8.540 1.00 60.34 316 PHE A CA 1
ATOM 2526 C C . PHE A 1 316 ? -10.122 41.367 8.272 1.00 60.34 316 PHE A C 1
ATOM 2528 O O . PHE A 1 316 ? -9.870 42.129 9.209 1.00 60.34 316 PHE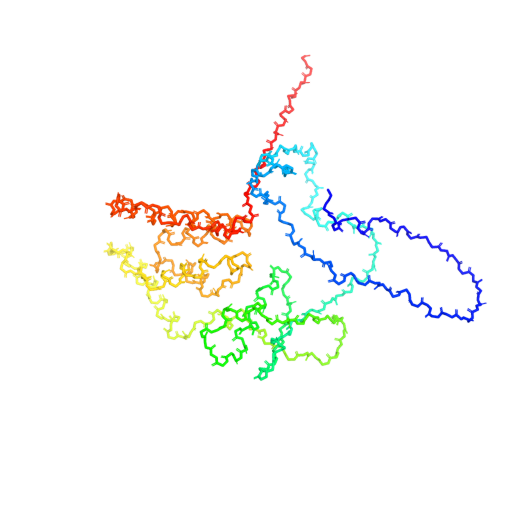 A O 1
ATOM 2535 N N . GLN A 1 317 ? -10.179 41.788 7.004 1.00 56.56 317 GLN A N 1
ATOM 2536 C CA . GLN A 1 317 ? -10.267 43.206 6.668 1.00 56.56 317 GLN A CA 1
ATOM 2537 C C . GLN A 1 317 ? -11.561 43.747 7.273 1.00 56.56 317 GLN A C 1
ATOM 2539 O O . GLN A 1 317 ? -12.673 43.489 6.811 1.00 56.56 317 GLN A O 1
ATOM 2544 N N . LYS A 1 318 ? -11.416 44.488 8.369 1.00 51.78 318 LYS A N 1
ATOM 2545 C CA . LYS A 1 318 ? -12.493 45.293 8.919 1.00 51.78 318 LYS A CA 1
ATOM 2546 C C . LYS A 1 318 ? -12.724 46.404 7.899 1.00 51.78 318 LYS A C 1
ATOM 2548 O O . LYS A 1 318 ? -11.928 47.334 7.851 1.00 51.78 318 LYS A O 1
ATOM 2553 N N . ASN A 1 319 ? -13.761 46.281 7.069 1.00 48.56 319 ASN A N 1
ATOM 2554 C CA . ASN A 1 319 ? -14.224 47.363 6.199 1.00 48.56 319 ASN A CA 1
ATOM 2555 C C . ASN A 1 319 ? -14.567 48.571 7.080 1.00 48.56 319 ASN A C 1
ATOM 2557 O O . ASN A 1 319 ? -15.690 48.725 7.556 1.00 48.56 319 ASN A O 1
ATOM 2561 N N . SER A 1 320 ? -13.579 49.418 7.342 1.00 48.16 320 SER A N 1
ATOM 2562 C CA . SER A 1 320 ? -13.764 50.749 7.891 1.00 48.16 320 SER A CA 1
ATOM 2563 C C . SER A 1 320 ? -14.245 51.633 6.750 1.00 48.16 320 SER A C 1
ATOM 2565 O O . SER A 1 320 ? -13.473 52.389 6.165 1.00 48.16 320 SER A O 1
ATOM 2567 N N . GLY A 1 321 ? -15.521 51.480 6.392 1.00 43.53 321 GLY A N 1
ATOM 2568 C CA . GLY A 1 321 ? -16.228 52.529 5.671 1.00 43.53 321 GLY A CA 1
ATOM 2569 C C . GLY A 1 321 ? -16.247 53.789 6.547 1.00 43.53 321 GLY A C 1
ATOM 2570 O O . GLY A 1 321 ? -16.410 53.659 7.765 1.00 43.53 321 GLY A O 1
ATOM 2571 N N . PRO A 1 322 ? -16.018 54.985 5.980 1.00 52.25 322 PRO A N 1
ATOM 2572 C CA . PRO A 1 322 ? -16.112 56.227 6.734 1.00 52.25 322 PRO A CA 1
ATOM 2573 C C . PRO A 1 322 ? -17.542 56.391 7.271 1.00 52.25 322 PRO A C 1
ATOM 2575 O O . PRO A 1 322 ? -18.506 56.133 6.549 1.00 52.25 322 PRO A O 1
ATOM 2578 N N . LEU A 1 323 ? -17.632 56.754 8.554 1.00 37.31 323 LEU A N 1
ATOM 2579 C CA . LEU A 1 323 ? -18.851 57.186 9.248 1.00 37.31 323 LEU A CA 1
ATOM 2580 C C . LEU A 1 323 ? -19.497 58.390 8.554 1.00 37.31 323 LEU A C 1
ATOM 2582 O O . LEU A 1 323 ? -18.738 59.242 8.039 1.00 37.31 323 LEU A O 1
#

Foldseek 3Di:
DPPVVVPPPPDDPPDDDDDDDDDDDPPPVPPPDPPVDDPDDDDVQFAADDDPDPPDDHDDLEDEDEDPPDPPVDDPPCPVVPPPPPPDPPPPQDKKKKKWDQPDPPWDIAIATPPDPVFDPVLRLVLRLVPTPDVDPVCSVVSSPPGDMDMDMDGPPDPPDDPDHPDDDLCNQQDDDPVVVVVLVVLQVCLVCCVPPPVDDLLVLAAPVVLVVLVVLLLDLCCLLRVNRRNVSVCCVPVPVSNHDPVSNVSVCQSHPPHNVSNLVSSVVVVVVVVVVVVVVCVVPPPDDPDDDPPPPPPPVSPRGDGRHYHYDDDPPPPCDDD

pLDDT: mean 72.06, std 21.02, range [24.58, 97.38]

Secondary structure (DSSP, 8-state):
--GGGGGTSS------------------------TT-------TTEEPPP--STTPPPPPSEEEEEPPS---S---GGGGG-S-----------EEEEEEE---TTS--EEEE---TTS-HHHHHHHHHHHS--S-STTTTGGGTSS-PEEEEEETT--S---------HHHHH---HHHHHHHHHHHHHHHHHHHHS---GGGG--HHHHHHHHHHTT-HHHHHTT---HHHHHHHHH-GGGS-HHHHHHHHHHHTT-HHHHHHHHHHHHHHHHHHHHHHHHTT-S------------------EEPEEEEE----------

Sequence (323 aa):
MGEAGRLIGDRGLRASTSPSNNKQNRGGVSRNWDDEFVLKHQLPALIPAFDPRPGRTNVNQIQDVDLPEDISESRSEAAFLSACSVPHTEEVPKLRLYLQGPNLTNISNVTIELDDNDRCIFFYLQQLVQNVEWGQKNERTRRIWEPTYTLIYRNACDNDELPQTVNKTVAEMNGFPENVANTLVVLSNLYQIGAMKYEMATDIFVSEKLTQKLMQELADPLIVSARALPSWCDELVFKYPCLFSVETRTNYFRATAFGTSRSIVWLQTRHDQMLEQSRGATSTAAVSNLTGTRRDDNYPEFRIGRIKHERIKVCFQKNSGPL

Organism: Wuchereria bancrofti (NCBI:txid6293)

Mean predicted aligned error: 18.75 Å

InterPro domains:
  IPR045322 E3 ubiquitin-protein ligase HECTD1/TRIP12-like [PTHR45670] (84-315)

Radius of gyration: 27.39 Å; Cα contacts (8 Å, |Δi|>4): 272; chains: 1; bounding box: 77×76×76 Å

Solvent-accessible surface area (backbone atoms only — not comparable to full-atom values): 20860 Å² total; per-residue (Å²): 134,63,82,78,65,67,74,78,74,76,76,75,84,78,85,76,81,84,89,80,95,76,94,79,77,91,71,71,79,74,75,78,73,64,88,83,66,77,89,72,86,78,55,90,56,45,39,71,56,85,58,91,57,88,93,55,87,72,76,76,55,67,43,82,41,75,64,75,93,75,77,63,97,77,72,71,86,61,60,87,80,48,88,80,70,69,92,64,90,62,77,72,80,53,68,41,43,30,44,33,28,51,76,47,90,99,46,74,68,48,35,32,62,63,84,55,89,91,55,44,72,62,32,54,48,53,56,48,58,71,73,41,82,62,90,54,78,88,52,50,80,70,53,68,72,74,46,67,67,45,82,46,78,44,59,60,85,57,82,65,87,75,75,79,57,70,67,69,50,70,63,70,60,53,57,62,59,66,72,56,46,53,50,52,52,51,52,50,52,51,49,53,49,28,58,73,76,62,75,44,76,66,67,79,55,40,36,67,68,59,44,53,52,52,54,54,57,68,65,37,65,65,38,41,44,41,70,45,62,63,50,58,57,59,50,42,55,70,79,40,46,59,36,42,53,73,64,58,51,49,50,53,45,55,41,63,70,71,44,45,70,47,16,50,46,50,51,50,53,52,52,52,52,55,51,50,52,56,52,61,68,45,62,82,77,57,90,78,73,82,90,74,66,80,74,69,80,78,63,67,80,75,66,77,37,41,75,52,43,77,42,75,57,80,81,77,80,76,82,78,68,84,130